Protein AF-0000000080482741 (afdb_homodimer)

Secondary structure (DSSP, 8-state):
---TTTTS--GGGTTTSTTHHHHHHHHHH-STHHHHHHHHHHHH-SB-HHHHHHHSTT--HHHHHHHHHHHHHTTSEEEEEEETTTTEEEEEE-HHHHTTHHHHHHHHHHHHHHHHHHH-/---GGGGTT-GGGTTTSTTHHHHHHHHHH-STHHHHHHHHHHHH-SB-HHHHHHHSTT--HHHHHHHHHHHHHTTSEEEEEEETTTTEEEEEE-HHHHTTHHHHHHHHHHHHHHHHHH--

Radius of gyration: 19.09 Å; Cα contacts (8 Å, |Δi|>4): 330; chains: 2; bounding box: 50×70×36 Å

Nearest PDB structures (foldseek):
  7bze-assembly1_A-2  TM=9.569E-01  e=9.364E-08  Bacillus subtilis subsp. subtilis str. 168
  7bzg-assembly3_J  TM=9.066E-01  e=4.494E-08  Bacillus subtilis subsp. subtilis str. 168
  5hs8-assembly1_A  TM=8.351E-01  e=2.074E-07  Bacillus subtilis subsp. subtilis str. 168
  4a5n-assembly2_D  TM=9.087E-01  e=1.082E-06  Bacillus subtilis
  2fsw-assembly1_A  TM=9.157E-01  e=2.548E-06  Porphyromonas gingivalis W83

Structure (mmCIF, N/CA/C/O backbone):
data_AF-0000000080482741-model_v1
#
loop_
_entity.id
_entity.type
_entity.pdbx_description
1 polymer 'Transcriptional regulator'
#
loop_
_atom_site.group_PDB
_atom_site.id
_atom_site.type_symbol
_atom_site.label_atom_id
_atom_site.label_alt_id
_atom_site.label_comp_id
_atom_site.label_asym_id
_atom_site.label_entity_id
_atom_site.label_seq_id
_atom_site.pdbx_PDB_ins_code
_atom_site.Cartn_x
_atom_site.Cartn_y
_atom_site.Cartn_z
_atom_site.occupancy
_atom_site.B_iso_or_equiv
_atom_site.auth_seq_id
_atom_site.auth_comp_id
_atom_site.auth_asym_id
_atom_site.auth_atom_id
_atom_site.pdbx_PDB_model_num
ATOM 1 N N . MET A 1 1 ? -11.125 23.578 -15.086 1 22.94 1 MET A N 1
ATOM 2 C CA . MET A 1 1 ? -11.391 23.125 -13.719 1 22.94 1 MET A CA 1
ATOM 3 C C . MET A 1 1 ? -11.539 21.609 -13.672 1 22.94 1 MET A C 1
ATOM 5 O O . MET A 1 1 ? -12.594 21.078 -14.023 1 22.94 1 MET A O 1
ATOM 9 N N . GLY A 1 2 ? -10.586 20.875 -14.234 1 29.78 2 GLY A N 1
ATOM 10 C CA . GLY A 1 2 ? -10.531 19.5 -14.695 1 29.78 2 GLY A CA 1
ATOM 11 C C . GLY A 1 2 ? -10.953 18.484 -13.641 1 29.78 2 GLY A C 1
ATOM 12 O O . GLY A 1 2 ? -10.727 18.703 -12.445 1 29.78 2 GLY A O 1
ATOM 13 N N . ASN A 1 3 ? -12.008 17.641 -13.727 1 34.34 3 ASN A N 1
ATOM 14 C CA . ASN A 1 3 ? -12.867 16.875 -12.844 1 34.34 3 ASN A CA 1
ATOM 15 C C . ASN A 1 3 ? -12.047 16 -11.891 1 34.34 3 ASN A C 1
ATOM 17 O O . ASN A 1 3 ? -11.336 15.094 -12.328 1 34.34 3 ASN A O 1
ATOM 21 N N . ALA A 1 4 ? -11.531 16.375 -10.812 1 36.84 4 ALA A N 1
ATOM 22 C CA . ALA A 1 4 ? -10.945 15.75 -9.633 1 36.84 4 ALA A CA 1
ATOM 23 C C . ALA A 1 4 ? -11.594 14.398 -9.344 1 36.84 4 ALA A C 1
ATOM 25 O O . ALA A 1 4 ? -11.086 13.609 -8.547 1 36.84 4 ALA A O 1
ATOM 26 N N . THR A 1 5 ? -12.836 14.266 -9.664 1 39.12 5 THR A N 1
ATOM 27 C CA . THR A 1 5 ? -13.703 13.117 -9.398 1 39.12 5 THR A CA 1
ATOM 28 C C . THR A 1 5 ? -13.117 11.852 -10.008 1 39.12 5 THR A C 1
ATOM 30 O O . THR A 1 5 ? -13.18 10.781 -9.398 1 39.12 5 THR A O 1
ATOM 33 N N . GLU A 1 6 ? -12.641 11.859 -11.25 1 40.22 6 GLU A N 1
ATOM 34 C CA . GLU A 1 6 ? -12.273 10.734 -12.109 1 40.22 6 GLU A CA 1
ATOM 35 C C . GLU A 1 6 ? -10.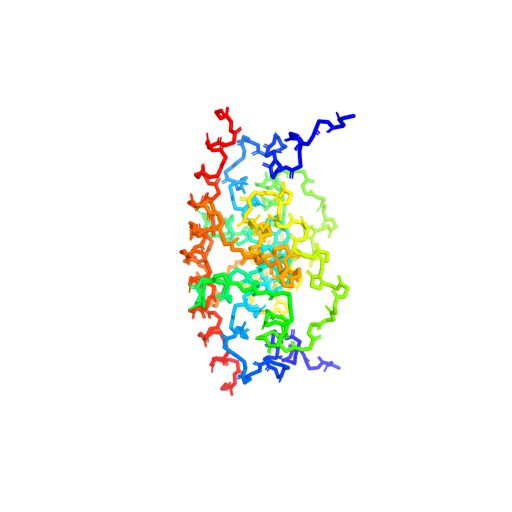977 10.086 -11.633 1 40.22 6 GLU A C 1
ATOM 37 O O . GLU A 1 6 ? -10.727 8.906 -11.914 1 40.22 6 GLU A O 1
ATOM 42 N N . GLN A 1 7 ? -10.039 10.812 -11.039 1 48.72 7 GLN A N 1
ATOM 43 C CA . GLN A 1 7 ? -8.703 10.273 -10.828 1 48.72 7 GLN A CA 1
ATOM 44 C C . GLN A 1 7 ? -8.648 9.398 -9.578 1 48.72 7 GLN A C 1
ATOM 46 O O . GLN A 1 7 ? -7.57 8.984 -9.148 1 48.72 7 GLN A O 1
ATOM 51 N N . ALA A 1 8 ? -9.602 9.734 -8.75 1 49.59 8 ALA A N 1
ATOM 52 C CA . ALA A 1 8 ? -9.695 8.797 -7.633 1 49.59 8 ALA A CA 1
ATOM 53 C C . ALA A 1 8 ? -9.617 7.355 -8.109 1 49.59 8 ALA A C 1
ATOM 55 O O . ALA A 1 8 ? -9.875 7.066 -9.281 1 49.59 8 ALA A O 1
ATOM 56 N N . CYS A 1 9 ? -9.109 6.469 -7.477 1 56.72 9 CYS A N 1
ATOM 57 C CA . CYS A 1 9 ? -9.172 5.117 -8.016 1 56.72 9 CYS A CA 1
ATOM 58 C C . CYS A 1 9 ? -10.453 4.918 -8.828 1 56.72 9 CYS A C 1
ATOM 60 O O . CYS A 1 9 ? -11.516 4.684 -8.258 1 56.72 9 CYS A O 1
ATOM 62 N N . VAL A 1 10 ? -10.812 5.918 -9.797 1 48.5 10 VAL A N 1
ATOM 63 C CA . VAL A 1 10 ? -12 5.605 -10.586 1 48.5 10 VAL A CA 1
ATOM 64 C C . VAL A 1 10 ? -11.93 4.152 -11.055 1 48.5 10 VAL A C 1
ATOM 66 O O . VAL A 1 10 ? -11.008 3.77 -11.781 1 48.5 10 VAL A O 1
ATOM 69 N N . ALA A 1 11 ? -12.328 3.254 -10.172 1 52.44 11 ALA A N 1
ATOM 70 C CA . ALA A 1 11 ? -12.602 1.833 -10.375 1 52.44 11 ALA A CA 1
ATOM 71 C C . ALA A 1 11 ? -13 1.551 -11.82 1 52.44 11 ALA A C 1
ATOM 73 O O . ALA A 1 11 ? -13.453 0.45 -12.141 1 52.44 11 ALA A O 1
ATOM 74 N N . SER A 1 12 ? -12.977 2.564 -12.602 1 56.25 12 SER A N 1
ATOM 75 C CA . SER A 1 12 ? -13.594 2.178 -13.859 1 56.25 12 SER A CA 1
ATOM 76 C C . SER A 1 12 ? -12.82 1.05 -14.539 1 56.25 12 SER A C 1
ATOM 78 O O . SER A 1 12 ? -13.414 0.151 -15.133 1 56.25 12 SER A O 1
ATOM 80 N N . TRP A 1 13 ? -11.562 1.029 -14.203 1 59.25 13 TRP A N 1
ATOM 81 C CA . TRP A 1 13 ? -10.805 0.085 -15.016 1 59.25 13 TRP A CA 1
ATOM 82 C C . TRP A 1 13 ? -10.773 -1.294 -14.359 1 59.25 13 TRP A C 1
ATOM 84 O O . TRP A 1 13 ? -10.414 -2.283 -15 1 59.25 13 TRP A O 1
ATOM 94 N N . CYS A 1 14 ? -11.289 -1.323 -13.195 1 64.88 14 CYS A N 1
ATOM 95 C CA . CYS A 1 14 ? -11.203 -2.641 -12.578 1 64.88 14 CYS A CA 1
ATOM 96 C C . CYS A 1 14 ? -12.531 -3.037 -11.953 1 64.88 14 CYS A C 1
ATOM 98 O O . CYS A 1 14 ? -12.625 -4.059 -11.266 1 64.88 14 CYS A O 1
ATOM 100 N N . ALA A 1 15 ? -13.477 -2.256 -12.18 1 64.38 15 ALA A N 1
ATOM 101 C CA . ALA A 1 15 ? -14.711 -2.336 -11.406 1 64.38 15 ALA A CA 1
ATOM 102 C C . ALA A 1 15 ? -15.273 -3.754 -11.414 1 64.38 15 ALA A C 1
ATOM 104 O O . ALA A 1 15 ? -15.797 -4.23 -10.406 1 64.38 15 ALA A O 1
ATOM 105 N N . ASP A 1 16 ? -14.938 -4.469 -12.359 1 71.62 16 ASP A N 1
ATOM 106 C CA . ASP A 1 16 ? -15.562 -5.785 -12.445 1 71.62 16 ASP A CA 1
ATOM 107 C C . ASP A 1 16 ? -14.617 -6.871 -11.93 1 71.62 16 ASP A C 1
ATOM 109 O O . ASP A 1 16 ? -15.008 -8.039 -11.828 1 71.62 16 ASP A O 1
ATOM 113 N N . ASP A 1 17 ? -13.547 -6.422 -11.445 1 81.88 17 ASP A N 1
ATOM 114 C CA . ASP A 1 17 ? -12.578 -7.422 -11.008 1 81.88 17 ASP A CA 1
ATOM 115 C C . ASP A 1 17 ? -12.578 -7.566 -9.492 1 81.88 17 ASP A C 1
ATOM 117 O O . ASP A 1 17 ? -12.773 -6.586 -8.773 1 81.88 17 ASP A O 1
ATOM 121 N N . ASP A 1 18 ? -12.32 -8.805 -9.023 1 82 18 ASP A N 1
ATOM 122 C CA . ASP A 1 18 ? -12.328 -9.133 -7.602 1 82 18 ASP A CA 1
ATOM 123 C C . ASP A 1 18 ? -11.242 -8.352 -6.855 1 82 18 ASP A C 1
ATOM 125 O O . ASP A 1 18 ? -11.367 -8.102 -5.656 1 82 18 ASP A O 1
ATOM 129 N N . TRP A 1 19 ? -10.219 -8.008 -7.582 1 85.5 19 TRP A N 1
ATOM 130 C CA . TRP A 1 19 ? -9.07 -7.398 -6.934 1 85.5 19 TRP A CA 1
ATOM 131 C C . TRP A 1 19 ? -9.102 -5.879 -7.086 1 85.5 19 TRP A C 1
ATOM 133 O O . TRP A 1 19 ? -8.156 -5.188 -6.691 1 85.5 19 TRP A O 1
ATOM 143 N N . CYS A 1 20 ? -10.18 -5.352 -7.609 1 87.5 20 CYS A N 1
ATOM 144 C CA . CYS A 1 20 ? -10.227 -3.92 -7.895 1 87.5 20 CYS A CA 1
ATOM 145 C C . CYS A 1 20 ? -10.156 -3.105 -6.609 1 87.5 20 CYS A C 1
ATOM 147 O O . CYS A 1 20 ? -9.516 -2.055 -6.566 1 87.5 20 CYS A O 1
ATOM 149 N N . THR A 1 21 ? -10.812 -3.586 -5.578 1 91 21 THR A N 1
ATOM 150 C CA . THR A 1 21 ? -10.867 -2.861 -4.316 1 91 21 THR A CA 1
ATOM 151 C C . THR A 1 21 ? -9.492 -2.793 -3.67 1 91 21 THR A C 1
ATOM 153 O O . THR A 1 21 ? -9.109 -1.762 -3.113 1 91 21 THR A O 1
ATOM 156 N N . VAL A 1 22 ? -8.711 -3.836 -3.775 1 93.19 22 VAL A N 1
ATOM 157 C CA . VAL A 1 22 ? -7.352 -3.854 -3.256 1 93.19 22 VAL A CA 1
ATOM 158 C C . VAL A 1 22 ? -6.484 -2.871 -4.039 1 93.19 22 VAL A C 1
ATOM 160 O O . VAL A 1 22 ? -5.691 -2.131 -3.455 1 93.19 22 VAL A O 1
ATOM 163 N N . THR A 1 23 ? -6.703 -2.861 -5.301 1 90 23 THR A N 1
ATOM 164 C CA . THR A 1 23 ? -5.941 -1.97 -6.168 1 90 23 THR A CA 1
ATOM 165 C C . THR A 1 23 ? -6.254 -0.51 -5.852 1 90 23 THR A C 1
ATOM 167 O O . THR A 1 23 ? -5.363 0.343 -5.887 1 90 23 THR A O 1
ATOM 170 N N . CYS A 1 24 ? -7.477 -0.255 -5.617 1 89.38 24 CYS A N 1
ATOM 171 C CA . CYS A 1 24 ? -7.871 1.1 -5.246 1 89.38 24 CYS A CA 1
ATOM 172 C C . CYS A 1 24 ? -7.168 1.547 -3.973 1 89.38 24 CYS A C 1
ATOM 174 O O . CYS A 1 24 ? -6.613 2.646 -3.918 1 89.38 24 CYS A O 1
ATOM 176 N N . SER A 1 25 ? -7.211 0.723 -2.98 1 93.06 25 SER A N 1
ATOM 177 C CA . SER A 1 25 ? -6.523 1.031 -1.729 1 93.06 25 SER A CA 1
ATOM 178 C C . SER A 1 25 ? -5.031 1.25 -1.955 1 93.06 25 SER A C 1
ATOM 180 O O . SER A 1 25 ? -4.461 2.227 -1.464 1 93.06 25 SER A O 1
ATOM 182 N N . ALA A 1 26 ? -4.461 0.361 -2.719 1 92.38 26 ALA A N 1
ATOM 183 C CA . ALA A 1 26 ? -3.031 0.461 -2.992 1 92.38 26 ALA A CA 1
ATOM 184 C C . ALA A 1 26 ? -2.703 1.752 -3.736 1 92.38 26 ALA A C 1
ATOM 186 O O . ALA A 1 26 ? -1.674 2.381 -3.48 1 92.38 26 ALA A O 1
ATOM 187 N N . HIS A 1 27 ? -3.523 2.129 -4.594 1 90 27 HIS A N 1
ATOM 188 C CA . HIS A 1 27 ? -3.34 3.363 -5.352 1 90 27 HIS A CA 1
ATOM 189 C C . HIS A 1 27 ? -3.303 4.574 -4.426 1 90 27 HIS A C 1
ATOM 191 O O . HIS A 1 27 ? -2.514 5.5 -4.637 1 90 27 HIS A O 1
ATOM 197 N N . LEU A 1 28 ?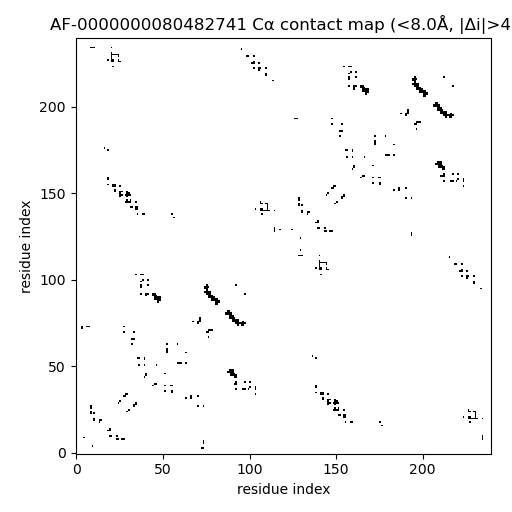 -4.059 4.535 -3.469 1 92 28 LEU A N 1
ATOM 198 C CA . LEU A 1 28 ? -4.227 5.699 -2.605 1 92 28 LEU A CA 1
ATOM 199 C C . LEU A 1 28 ? -3.191 5.703 -1.487 1 92 28 LEU A C 1
ATOM 201 O O . LEU A 1 28 ? -2.746 6.766 -1.05 1 92 28 LEU A O 1
ATOM 205 N N . ILE A 1 29 ? -2.75 4.488 -1.053 1 93.06 29 ILE A N 1
ATOM 206 C CA . ILE A 1 29 ? -1.896 4.484 0.131 1 93.06 29 ILE A CA 1
ATOM 207 C C . ILE A 1 29 ? -0.636 3.666 -0.145 1 93.06 29 ILE A C 1
ATOM 209 O O . ILE A 1 29 ? 0.108 3.33 0.779 1 93.06 29 ILE A O 1
ATOM 213 N N . GLY A 1 30 ? -0.397 3.344 -1.333 1 91.38 30 GLY A N 1
ATOM 214 C CA . GLY A 1 30 ? 0.743 2.512 -1.686 1 91.38 30 GLY A CA 1
ATOM 215 C C . GLY A 1 30 ? 2.033 3.299 -1.83 1 91.38 30 GLY A C 1
ATOM 216 O O . GLY A 1 30 ? 3.123 2.727 -1.774 1 91.38 30 GLY A O 1
ATOM 217 N N . LYS A 1 31 ? 1.907 4.523 -2.1 1 91.69 31 LYS A N 1
ATOM 218 C CA . LYS A 1 31 ? 3.1 5.367 -2.141 1 91.69 31 LYS A CA 1
ATOM 219 C C . LYS A 1 31 ? 3.721 5.512 -0.755 1 91.69 31 LYS A C 1
ATOM 221 O O . LYS A 1 31 ? 3.006 5.625 0.242 1 91.69 31 LYS A O 1
ATOM 226 N N . LYS A 1 32 ? 5.016 5.508 -0.717 1 87.75 32 LYS A N 1
ATOM 227 C CA . LYS A 1 32 ? 5.785 5.402 0.519 1 87.75 32 LYS A CA 1
ATOM 228 C C . LYS A 1 32 ? 5.266 6.371 1.575 1 87.75 32 LYS A C 1
ATOM 230 O O . LYS A 1 32 ? 4.957 5.969 2.699 1 87.75 32 LYS A O 1
ATOM 235 N N . TRP A 1 33 ? 5.09 7.594 1.276 1 94.56 33 TRP A N 1
ATOM 236 C CA . TRP A 1 33 ? 4.875 8.609 2.303 1 94.56 33 TRP A CA 1
ATOM 237 C C . TRP A 1 33 ? 3.391 8.742 2.629 1 94.56 33 TRP A C 1
ATOM 239 O O . TRP A 1 33 ? 3.025 9.266 3.686 1 94.56 33 TRP A O 1
ATOM 249 N N . HIS A 1 34 ? 2.469 8.234 1.747 1 96.81 34 HIS A N 1
ATOM 250 C CA . HIS A 1 34 ? 1.037 8.383 1.98 1 96.81 34 HIS A CA 1
ATOM 251 C C . HIS A 1 34 ? 0.609 7.672 3.258 1 96.81 34 HIS A C 1
ATOM 253 O O . HIS A 1 34 ? -0.001 8.281 4.141 1 96.81 34 HIS A O 1
ATOM 259 N N . PRO A 1 35 ? 0.98 6.43 3.416 1 96.88 35 PRO A N 1
ATOM 260 C CA . PRO A 1 35 ? 0.545 5.785 4.656 1 96.88 35 PRO A CA 1
ATOM 261 C C . PRO A 1 35 ? 1.219 6.371 5.895 1 96.88 35 PRO A C 1
ATOM 263 O O . PRO A 1 35 ? 0.636 6.363 6.984 1 96.88 35 PRO A O 1
ATOM 266 N N . VAL A 1 36 ? 2.422 6.914 5.781 1 95.62 36 VAL A N 1
ATOM 267 C CA . VAL A 1 36 ? 3.145 7.516 6.895 1 95.62 36 VAL A CA 1
ATOM 268 C C . VAL A 1 36 ? 2.434 8.789 7.344 1 95.62 36 VAL A C 1
ATOM 270 O O . VAL A 1 36 ? 2.209 9 8.539 1 95.62 36 VAL A O 1
ATOM 273 N N . ILE A 1 37 ? 2.072 9.594 6.363 1 97.94 37 ILE A N 1
ATOM 274 C CA . ILE A 1 37 ? 1.375 10.844 6.656 1 97.94 37 ILE A CA 1
ATOM 275 C C . ILE A 1 37 ? 0.049 10.539 7.352 1 97.94 37 ILE A C 1
ATOM 277 O O . ILE A 1 37 ? -0.281 11.156 8.367 1 97.94 37 ILE A O 1
ATOM 281 N N . ILE A 1 38 ? -0.674 9.594 6.844 1 98.25 38 ILE A N 1
ATOM 282 C CA . ILE A 1 38 ? -1.956 9.219 7.434 1 98.25 38 ILE A CA 1
ATOM 283 C C . ILE A 1 38 ? -1.739 8.688 8.852 1 98.25 38 ILE A C 1
ATOM 285 O O . ILE A 1 38 ? -2.473 9.047 9.773 1 98.25 38 ILE A O 1
ATOM 289 N N . HIS A 1 39 ? -0.747 7.922 8.992 1 97.69 39 HIS A N 1
ATOM 290 C CA . HIS A 1 39 ? -0.389 7.371 10.297 1 97.69 39 HIS A CA 1
ATOM 291 C C . HIS A 1 39 ? -0.122 8.484 11.305 1 97.69 39 HIS A C 1
ATOM 293 O O . HIS A 1 39 ? -0.618 8.43 12.438 1 97.69 39 HIS A O 1
ATOM 299 N N . ARG A 1 40 ? 0.638 9.492 10.93 1 97.62 40 ARG A N 1
ATOM 300 C CA . ARG A 1 40 ? 0.973 10.578 11.844 1 97.62 40 ARG A CA 1
ATOM 301 C C . ARG A 1 40 ? -0.261 11.406 12.188 1 97.62 40 ARG A C 1
ATOM 303 O O . ARG A 1 40 ? -0.46 11.797 13.336 1 97.62 40 ARG A O 1
ATOM 310 N N . LEU A 1 41 ? -1.092 11.648 11.242 1 98.56 41 LEU A N 1
ATOM 311 C CA . LEU A 1 41 ? -2.285 12.453 11.469 1 98.56 41 LEU A CA 1
ATOM 312 C C . LEU A 1 41 ? -3.305 11.695 12.312 1 98.56 41 LEU A C 1
ATOM 314 O O . LEU A 1 41 ? -4.078 12.297 13.055 1 98.56 41 LEU A O 1
ATOM 318 N N . LEU A 1 42 ? -3.35 10.391 12.133 1 98.19 42 LEU A N 1
ATOM 319 C CA . LEU A 1 42 ? -4.184 9.57 13.008 1 98.19 42 LEU A CA 1
ATOM 320 C C . LEU A 1 42 ? -3.73 9.695 14.461 1 98.19 42 LEU A C 1
ATOM 322 O O . LEU A 1 42 ? -4.559 9.805 15.367 1 98.19 42 LEU A O 1
ATOM 326 N N . ALA A 1 43 ? -2.488 9.734 14.664 1 97 43 ALA A N 1
ATOM 327 C CA . ALA A 1 43 ? -1.902 9.703 16 1 97 43 ALA A CA 1
ATOM 328 C C . ALA A 1 43 ? -1.984 11.07 16.672 1 97 43 ALA A C 1
ATOM 330 O O . ALA A 1 43 ? -2.186 11.156 17.891 1 97 43 ALA A O 1
ATOM 331 N N . HIS A 1 44 ? -1.892 12.18 15.938 1 97.56 44 HIS A N 1
ATOM 332 C CA . HIS A 1 44 ? -1.68 13.484 16.547 1 97.56 44 HIS A CA 1
ATOM 333 C C . HIS A 1 44 ? -2.859 14.414 16.281 1 97.56 44 HIS A C 1
ATOM 335 O O . HIS A 1 44 ? -2.998 15.453 16.938 1 97.56 44 HIS A O 1
ATOM 341 N N . GLY A 1 45 ? -3.67 14 15.359 1 98.19 45 GLY A N 1
ATOM 342 C CA . GLY A 1 45 ? -4.676 14.945 14.891 1 98.19 45 GLY A CA 1
ATOM 343 C C . GLY A 1 45 ? -4.125 15.977 13.93 1 98.19 45 GLY A C 1
ATOM 344 O O . GLY A 1 45 ? -3.117 15.734 13.258 1 98.19 45 GLY A O 1
ATOM 345 N N . PRO A 1 46 ? -4.812 17.125 13.789 1 98.75 46 PRO A N 1
ATOM 346 C CA . PRO A 1 46 ? -4.387 18.156 12.836 1 98.75 46 PRO A CA 1
ATOM 347 C C . PRO A 1 46 ? -2.99 18.688 13.141 1 98.75 46 PRO A C 1
ATOM 349 O O . PRO A 1 46 ? -2.656 18.938 14.305 1 98.75 46 PRO A O 1
ATOM 352 N N . LEU A 1 47 ? -2.203 18.875 12.141 1 98.75 47 LEU A N 1
ATOM 353 C CA . LEU A 1 47 ? -0.85 19.406 12.258 1 98.75 47 LEU A CA 1
ATOM 354 C C . LEU A 1 47 ? -0.565 20.406 11.148 1 98.75 47 LEU A C 1
ATOM 356 O O . LEU A 1 47 ? -1.043 20.25 10.023 1 98.75 47 LEU A O 1
ATOM 360 N N . GLY A 1 48 ? 0.222 21.391 11.523 1 98.62 48 GLY A N 1
ATOM 361 C CA . GLY A 1 48 ? 0.783 22.25 10.477 1 98.62 48 GLY A CA 1
ATOM 362 C C . GLY A 1 48 ? 1.872 21.562 9.68 1 98.62 48 GLY A C 1
ATOM 363 O O . GLY A 1 48 ? 2.355 20.484 10.062 1 98.62 48 GLY A O 1
ATOM 364 N N . PHE A 1 49 ? 2.32 22.219 8.539 1 98.5 49 PHE A N 1
ATOM 365 C CA . PHE A 1 49 ? 3.287 21.656 7.605 1 98.5 49 PHE A CA 1
ATOM 366 C C . PHE A 1 49 ? 4.594 21.328 8.312 1 98.5 49 PHE A C 1
ATOM 368 O O . PHE A 1 49 ? 5.082 20.203 8.227 1 98.5 49 PHE A O 1
ATOM 375 N N . ASN A 1 50 ? 5.09 22.25 9.086 1 98.06 50 ASN A N 1
ATOM 376 C CA . ASN A 1 50 ? 6.387 22.047 9.719 1 98.06 50 ASN A CA 1
ATOM 377 C C . ASN A 1 50 ? 6.309 21 10.836 1 98.06 50 ASN A C 1
ATOM 379 O O . ASN A 1 50 ? 7.246 20.219 11.023 1 98.06 50 ASN A O 1
ATOM 383 N N . ALA A 1 51 ? 5.254 21.047 11.594 1 98.19 51 ALA A N 1
ATOM 384 C CA . ALA A 1 51 ? 5.059 20.047 12.641 1 98.19 51 ALA A CA 1
ATOM 385 C C . ALA A 1 51 ? 4.984 18.641 12.039 1 98.19 51 ALA A C 1
ATOM 387 O O . ALA A 1 51 ? 5.574 17.703 12.578 1 98.19 51 ALA A O 1
ATOM 388 N N . LEU A 1 52 ? 4.273 18.484 10.93 1 98.06 52 LEU A N 1
ATOM 389 C CA . LEU A 1 52 ? 4.164 17.203 10.234 1 98.06 52 LEU A CA 1
ATOM 390 C C . LEU A 1 52 ? 5.516 16.766 9.68 1 98.06 52 LEU A C 1
ATOM 392 O O . LEU A 1 52 ? 5.898 15.602 9.812 1 98.06 52 LEU A O 1
ATOM 396 N N . LYS A 1 53 ? 6.172 17.688 9.094 1 97.88 53 LYS A N 1
ATOM 397 C CA . LYS A 1 53 ? 7.508 17.391 8.578 1 97.88 53 LYS A CA 1
ATOM 398 C C . LYS A 1 53 ? 8.43 16.891 9.688 1 97.88 53 LYS A C 1
ATOM 400 O O . LYS A 1 53 ? 9.219 15.969 9.477 1 97.88 53 LYS A O 1
ATOM 405 N N . ALA A 1 54 ? 8.328 17.484 10.867 1 95.94 54 ALA A N 1
ATOM 406 C CA . ALA A 1 54 ? 9.172 17.125 12.008 1 95.94 54 ALA A CA 1
ATOM 407 C C . ALA A 1 54 ? 8.867 15.719 12.5 1 95.94 54 ALA A C 1
ATOM 409 O O . ALA A 1 54 ? 9.734 15.039 13.047 1 95.94 54 ALA A O 1
ATOM 410 N N . GLU A 1 55 ? 7.637 15.289 12.281 1 94.12 55 GLU A N 1
ATOM 411 C CA . GLU A 1 55 ? 7.211 13.969 12.727 1 94.12 55 GLU A CA 1
ATOM 412 C C . GLU A 1 55 ? 7.711 12.875 11.781 1 94.12 55 GLU A C 1
ATOM 414 O O . GLU A 1 55 ? 7.719 11.695 12.133 1 94.12 55 GLU A O 1
ATOM 419 N N . ILE A 1 56 ? 8 13.188 10.57 1 93.12 56 ILE A N 1
ATOM 420 C CA . ILE A 1 56 ? 8.43 12.227 9.555 1 93.12 56 ILE A CA 1
ATOM 421 C C . ILE A 1 56 ? 9.883 12.484 9.18 1 93.12 56 ILE A C 1
ATOM 423 O O . ILE A 1 56 ? 10.172 13.328 8.32 1 93.12 56 ILE A O 1
ATOM 427 N N . ASP A 1 57 ? 10.703 11.711 9.688 1 84 57 ASP A N 1
ATOM 428 C CA . ASP A 1 57 ? 12.133 11.914 9.484 1 84 57 ASP A CA 1
ATOM 429 C C . ASP A 1 57 ? 12.516 11.672 8.023 1 84 57 ASP A C 1
ATOM 431 O O . ASP A 1 57 ? 11.914 10.844 7.348 1 84 57 ASP A O 1
ATOM 435 N N . THR A 1 58 ? 13.414 12.57 7.492 1 86.31 58 THR A N 1
ATOM 436 C CA . THR A 1 58 ? 14.117 12.367 6.23 1 86.31 58 THR A CA 1
ATOM 437 C C . THR A 1 58 ? 13.234 12.773 5.051 1 86.31 58 THR A C 1
ATOM 439 O O . THR A 1 58 ? 13.68 12.742 3.9 1 86.31 58 THR A O 1
ATOM 442 N N . ILE A 1 59 ? 11.953 13.078 5.312 1 92.94 59 ILE A N 1
ATOM 443 C CA . ILE A 1 59 ? 11.133 13.492 4.184 1 92.94 59 ILE A CA 1
ATOM 444 C C . ILE A 1 59 ? 11.523 14.906 3.76 1 92.94 59 ILE A C 1
ATOM 446 O O . ILE A 1 59 ? 11.781 15.766 4.605 1 92.94 59 ILE A O 1
ATOM 450 N N . SER A 1 60 ? 11.625 15.195 2.555 1 96.81 60 SER A N 1
ATOM 451 C CA . SER A 1 60 ? 11.875 16.547 2.076 1 96.81 60 SER A CA 1
ATOM 452 C C . SER A 1 60 ? 10.594 17.375 2.049 1 96.81 60 SER A C 1
ATOM 454 O O . SER A 1 60 ? 9.492 16.812 1.965 1 96.81 60 SER A O 1
ATOM 456 N N . SER A 1 61 ? 10.75 18.672 2.059 1 97.88 61 SER A N 1
ATOM 457 C CA . SER A 1 61 ? 9.602 19.562 1.991 1 97.88 61 SER A CA 1
ATOM 458 C C . SER A 1 61 ? 8.828 19.375 0.687 1 97.88 61 SER A C 1
ATOM 460 O O . SER A 1 61 ? 7.598 19.422 0.676 1 97.88 61 SER A O 1
ATOM 462 N N . THR A 1 62 ? 9.547 19.203 -0.36 1 98.38 62 THR A N 1
ATOM 463 C CA . THR A 1 62 ? 8.93 19.016 -1.669 1 98.38 62 THR A CA 1
ATOM 464 C C . THR A 1 62 ? 8.078 17.766 -1.7 1 98.38 62 THR A C 1
ATOM 466 O O . THR A 1 62 ? 6.926 17.797 -2.137 1 98.38 62 THR A O 1
ATOM 469 N N . VAL A 1 63 ? 8.617 16.703 -1.225 1 97.88 63 VAL A N 1
ATOM 470 C CA . VAL A 1 63 ? 7.918 15.422 -1.243 1 97.88 63 VAL A CA 1
ATOM 471 C C . VAL A 1 63 ? 6.711 15.477 -0.311 1 97.88 63 VAL A C 1
ATOM 473 O O . VAL A 1 63 ? 5.633 14.977 -0.648 1 97.88 63 VAL A O 1
ATOM 476 N N . LEU A 1 64 ? 6.93 16.047 0.828 1 98.31 64 LEU A N 1
ATOM 477 C CA . LEU A 1 64 ? 5.801 16.203 1.742 1 98.31 64 LEU A CA 1
ATOM 478 C C . LEU A 1 64 ? 4.688 17.016 1.1 1 98.31 64 LEU A C 1
ATOM 480 O O . LEU A 1 64 ? 3.518 16.641 1.152 1 98.31 64 LEU A O 1
ATOM 484 N N . SER A 1 65 ? 5.023 18.125 0.533 1 98.5 65 SER A N 1
ATOM 485 C CA . SER A 1 65 ? 4.043 19 -0.114 1 98.5 65 SER A CA 1
ATOM 486 C C . SER A 1 65 ? 3.281 18.25 -1.204 1 98.5 65 SER A C 1
ATOM 488 O O . SER A 1 65 ? 2.049 18.281 -1.242 1 98.5 65 SER A O 1
ATOM 490 N N . ASN A 1 66 ? 3.984 17.594 -2.061 1 98.44 66 ASN A N 1
ATOM 491 C CA . ASN A 1 66 ? 3.357 16.844 -3.135 1 98.44 66 ASN A CA 1
ATOM 492 C C . ASN A 1 66 ? 2.445 15.75 -2.59 1 98.44 66 ASN A C 1
ATOM 494 O O . ASN A 1 66 ? 1.362 15.508 -3.127 1 98.44 66 ASN A O 1
ATOM 498 N N . SER A 1 67 ? 2.885 15.055 -1.602 1 98.12 67 SER A N 1
ATOM 499 C CA . SER A 1 67 ? 2.094 13.984 -1.001 1 98.12 67 SER A CA 1
ATOM 500 C C . SER A 1 67 ? 0.803 14.523 -0.394 1 98.12 67 SER A C 1
ATOM 502 O O . SER A 1 67 ? -0.264 13.93 -0.558 1 98.12 67 SER A O 1
ATOM 504 N N . LEU A 1 68 ? 0.946 15.641 0.318 1 98.62 68 LEU A N 1
ATOM 505 C CA . LEU A 1 68 ? -0.228 16.25 0.927 1 98.62 68 LEU A CA 1
ATOM 506 C C . LEU A 1 68 ? -1.218 16.719 -0.141 1 98.62 68 LEU A C 1
ATOM 508 O O . LEU A 1 68 ? -2.43 16.562 0.027 1 98.62 68 LEU A O 1
ATOM 512 N N . GLU A 1 69 ? -0.702 17.281 -1.184 1 98.25 69 GLU A N 1
ATOM 513 C CA . GLU A 1 69 ? -1.552 17.688 -2.299 1 98.25 69 GLU A CA 1
ATOM 514 C C . GLU A 1 69 ? -2.293 16.484 -2.893 1 98.25 69 GLU A C 1
ATOM 516 O O . GLU A 1 69 ? -3.502 16.547 -3.121 1 98.25 69 GLU A O 1
ATOM 521 N N . ASP A 1 70 ? -1.601 15.453 -3.158 1 97.12 70 ASP A N 1
ATOM 522 C CA . ASP A 1 70 ? -2.191 14.234 -3.709 1 97.12 70 ASP A CA 1
ATOM 523 C C . ASP A 1 70 ? -3.271 13.68 -2.783 1 97.12 70 ASP A C 1
ATOM 525 O O . ASP A 1 70 ? -4.367 13.336 -3.232 1 97.12 70 ASP A O 1
ATOM 529 N N . LEU A 1 71 ? -2.994 13.57 -1.527 1 97.81 71 LEU A N 1
ATOM 530 C CA . LEU A 1 71 ? -3.941 13.062 -0.542 1 97.81 71 LEU A CA 1
ATOM 531 C C . LEU A 1 71 ? -5.168 13.961 -0.448 1 97.81 71 LEU A C 1
ATOM 533 O O . LEU A 1 71 ? -6.285 13.477 -0.24 1 97.81 71 LEU A O 1
ATOM 537 N N . GLU A 1 72 ? -4.945 15.266 -0.542 1 98 72 GLU A N 1
ATOM 538 C CA . GLU A 1 72 ? -6.059 16.203 -0.546 1 98 72 GLU A CA 1
ATOM 539 C C . GLU A 1 72 ? -6.93 16.031 -1.787 1 98 72 GLU A C 1
ATOM 541 O O . GLU A 1 72 ? -8.156 15.977 -1.689 1 98 72 GLU A O 1
ATOM 546 N N . GLU A 1 73 ? -6.309 15.938 -2.934 1 95.69 73 GLU A N 1
ATOM 547 C CA . GLU A 1 73 ? -7.02 15.773 -4.199 1 95.69 73 GLU A CA 1
ATOM 548 C C . GLU A 1 73 ? -7.848 14.492 -4.199 1 95.69 73 GLU A C 1
ATOM 550 O O . GLU A 1 73 ? -8.898 14.43 -4.84 1 95.69 73 GLU A O 1
ATOM 555 N N . ASN A 1 74 ? -7.398 13.508 -3.443 1 93.75 74 ASN A N 1
ATOM 556 C CA . ASN A 1 74 ? -8.094 12.234 -3.4 1 93.75 74 ASN A CA 1
ATOM 557 C C . ASN A 1 74 ? -9.078 12.164 -2.232 1 93.75 74 ASN A C 1
ATOM 559 O O . ASN A 1 74 ? -9.617 11.102 -1.927 1 93.75 74 ASN A O 1
ATOM 563 N N . GLY A 1 75 ? -9.195 13.258 -1.506 1 94.5 75 GLY A N 1
ATOM 564 C CA . GLY A 1 75 ? -10.234 13.383 -0.495 1 94.5 75 GLY A CA 1
ATOM 565 C C . GLY A 1 75 ? -9.867 12.727 0.822 1 94.5 75 GLY A C 1
ATOM 566 O O . GLY A 1 75 ? -10.742 12.391 1.623 1 94.5 75 GLY A O 1
ATOM 567 N N . LEU A 1 76 ? -8.609 12.547 1.067 1 97.38 76 LEU A N 1
ATOM 568 C CA . LEU A 1 76 ? -8.188 11.836 2.27 1 97.38 76 LEU A CA 1
ATOM 569 C C . LEU A 1 76 ? -7.68 12.812 3.324 1 97.38 76 LEU A C 1
ATOM 571 O O . LEU A 1 76 ? -7.734 12.531 4.523 1 97.38 76 LEU A O 1
ATOM 575 N N . VAL A 1 77 ? -7.18 13.969 2.904 1 98.62 77 VAL A N 1
ATOM 576 C CA . VAL A 1 77 ? -6.645 14.992 3.797 1 98.62 77 VAL A CA 1
ATOM 577 C C . VAL A 1 77 ? -7.348 16.328 3.537 1 98.62 77 VAL A C 1
ATOM 579 O O . VAL A 1 77 ? -7.656 16.656 2.391 1 98.62 77 VAL A O 1
ATOM 582 N N . ASN A 1 78 ? -7.617 16.984 4.602 1 98.62 78 ASN A N 1
ATOM 583 C CA . ASN A 1 78 ? -8.164 18.344 4.555 1 98.62 78 ASN A CA 1
ATOM 584 C C . ASN A 1 78 ? -7.109 19.391 4.898 1 98.62 78 ASN A C 1
ATOM 586 O O . ASN A 1 78 ? -6.41 19.266 5.906 1 98.62 78 ASN A O 1
ATOM 590 N N . ARG A 1 79 ? -6.93 20.328 4.023 1 98.44 79 ARG A N 1
ATOM 591 C CA . ARG A 1 79 ? -6.098 21.5 4.277 1 98.44 79 ARG A CA 1
ATOM 592 C C . ARG A 1 79 ? -6.949 22.703 4.668 1 98.44 79 ARG A C 1
ATOM 594 O O . ARG A 1 79 ? -7.797 23.156 3.893 1 98.44 79 ARG A O 1
ATOM 601 N N . ALA A 1 80 ? -6.75 23.281 5.902 1 98.5 80 ALA A N 1
ATOM 602 C CA . ALA A 1 80 ? -7.594 24.375 6.383 1 98.5 80 ALA A CA 1
ATOM 603 C C . ALA A 1 80 ? -6.75 25.531 6.914 1 98.5 80 ALA A C 1
ATOM 605 O O . ALA A 1 80 ? -5.762 25.312 7.617 1 98.5 80 ALA A O 1
ATOM 606 N N . ILE A 1 81 ? -7.16 26.734 6.578 1 98.12 81 ILE A N 1
ATOM 607 C CA . ILE A 1 81 ? -6.59 27.906 7.223 1 98.12 81 ILE A CA 1
ATOM 608 C C . ILE A 1 81 ? -7.18 28.062 8.625 1 98.12 81 ILE A C 1
ATOM 610 O O . ILE A 1 81 ? -8.398 28.219 8.773 1 98.12 81 ILE A O 1
ATOM 614 N N . VAL A 1 82 ? -6.352 28.031 9.625 1 97.56 82 VAL A N 1
ATOM 615 C CA . VAL A 1 82 ? -6.879 28.047 10.992 1 97.56 82 VAL A CA 1
ATOM 616 C C . VAL A 1 82 ? -6.629 29.406 11.633 1 97.56 82 VAL A C 1
ATOM 618 O O . VAL A 1 82 ? -7.16 29.703 12.703 1 97.56 82 VAL A O 1
ATOM 621 N N . SER A 1 83 ? -5.777 30.172 11.109 1 96.44 83 SER A N 1
ATOM 622 C CA . SER A 1 83 ? -5.516 31.531 11.539 1 96.44 83 SER A CA 1
ATOM 623 C C . SER A 1 83 ? -5.074 32.406 10.367 1 96.44 83 SER A C 1
ATOM 625 O O . SER A 1 83 ? -4.203 32.031 9.586 1 96.44 83 SER A O 1
ATOM 627 N N . GLU A 1 84 ? -5.703 33.562 10.211 1 95.94 84 GLU A N 1
ATOM 628 C CA . GLU A 1 84 ? -5.309 34.469 9.148 1 95.94 84 GLU A CA 1
ATOM 629 C C . GLU A 1 84 ? -4.168 35.375 9.594 1 95.94 84 GLU A C 1
ATOM 631 O O . GLU A 1 84 ? -3.312 35.75 8.789 1 95.94 84 GLU A O 1
ATOM 636 N N . LYS A 1 85 ? -4.219 35.781 10.938 1 94.62 85 LYS A N 1
ATOM 637 C CA . LYS A 1 85 ? -3.16 36.625 11.523 1 94.62 85 LYS A CA 1
ATOM 638 C C . LYS A 1 85 ? -2.717 36.062 12.875 1 94.62 85 LYS A C 1
ATOM 640 O O . LYS A 1 85 ? -3.457 36.156 13.852 1 94.62 85 LYS A O 1
ATOM 645 N N . PRO A 1 86 ? -1.515 35.469 12.945 1 95.5 86 PRO A N 1
ATOM 646 C CA . PRO A 1 86 ? -0.613 35.062 11.867 1 95.5 86 PRO A CA 1
ATOM 647 C C . PRO A 1 86 ? -1.227 34 10.969 1 95.5 86 PRO A C 1
ATOM 649 O O . PRO A 1 86 ? -2.172 33.312 11.367 1 95.5 86 PRO A O 1
ATOM 652 N N . PHE A 1 87 ? -0.768 33.969 9.789 1 97.25 87 PHE A N 1
ATOM 653 C CA . PHE A 1 87 ? -1.29 33 8.828 1 97.25 87 PHE A CA 1
ATOM 654 C C . PHE A 1 87 ? -0.884 31.578 9.203 1 97.25 87 PHE A C 1
ATOM 656 O O . PHE A 1 87 ? 0.306 31.266 9.289 1 97.25 87 PHE A O 1
ATOM 663 N N . ARG A 1 88 ? -1.885 30.703 9.492 1 97.31 88 ARG A N 1
ATOM 664 C CA . ARG A 1 88 ? -1.609 29.312 9.867 1 97.31 88 ARG A CA 1
ATOM 665 C C . ARG A 1 88 ? -2.518 28.359 9.109 1 97.31 88 ARG A C 1
ATOM 667 O O . ARG A 1 88 ? -3.723 28.594 8.984 1 97.31 88 ARG A O 1
ATOM 674 N N . VAL A 1 89 ? -1.889 27.281 8.602 1 98.5 89 VAL A N 1
ATOM 675 C CA . VAL A 1 89 ? -2.598 26.203 7.926 1 98.5 89 VAL A CA 1
ATOM 676 C C . VAL A 1 89 ? -2.408 24.906 8.695 1 98.5 89 VAL A C 1
ATOM 678 O O . VAL A 1 89 ? -1.336 24.656 9.25 1 98.5 89 VAL A O 1
ATOM 681 N N . GLU A 1 90 ? -3.51 24.125 8.688 1 98.75 90 GLU A N 1
ATOM 682 C CA . GLU A 1 90 ? -3.402 22.797 9.281 1 98.75 90 GLU A CA 1
ATOM 683 C C . GLU A 1 90 ? -3.93 21.719 8.336 1 98.75 90 GLU A C 1
ATOM 685 O O . GLU A 1 90 ? -4.832 21.984 7.535 1 98.75 90 GLU A O 1
ATOM 690 N N . TYR A 1 91 ? -3.336 20.594 8.445 1 98.88 91 TYR A N 1
ATOM 691 C CA . TYR A 1 91 ? -3.762 19.391 7.742 1 98.88 91 TYR A CA 1
ATOM 692 C C . TYR A 1 91 ? -4.398 18.391 8.703 1 98.88 91 TYR A C 1
ATOM 694 O O . TYR A 1 91 ? -3.877 18.141 9.789 1 98.88 91 TYR A O 1
ATOM 702 N N . SER A 1 92 ? -5.5 17.875 8.312 1 98.88 92 SER A N 1
ATOM 703 C CA . SER A 1 92 ? -6.207 16.859 9.086 1 98.88 92 SER A CA 1
ATOM 704 C C . SER A 1 92 ? -6.805 15.789 8.172 1 98.88 92 SER A C 1
ATOM 706 O O . SER A 1 92 ? -6.859 15.961 6.953 1 98.88 92 SER A O 1
ATOM 708 N N . LEU A 1 93 ? -7.152 14.688 8.766 1 98.75 93 LEU A N 1
ATOM 709 C CA . LEU A 1 93 ? -7.809 13.648 7.977 1 98.75 93 LEU A CA 1
ATOM 710 C C . LEU A 1 93 ? -9.289 13.969 7.785 1 98.75 93 LEU A C 1
ATOM 712 O O . LEU A 1 93 ? -9.945 14.453 8.711 1 98.75 93 LEU A O 1
ATOM 716 N N . THR A 1 94 ? -9.75 13.75 6.547 1 98 94 THR A N 1
ATOM 717 C CA . THR A 1 94 ? -11.188 13.68 6.344 1 98 94 THR A CA 1
ATOM 718 C C . THR A 1 94 ? -11.773 12.43 7.004 1 98 94 THR A C 1
ATOM 720 O O . THR A 1 94 ? -11.031 11.617 7.562 1 98 94 THR A O 1
ATOM 723 N N . GLU A 1 95 ? -13.125 12.328 6.895 1 96.44 95 GLU A N 1
ATOM 724 C CA . GLU A 1 95 ? -13.75 11.102 7.367 1 96.44 95 GLU A CA 1
ATOM 725 C C . GLU A 1 95 ? -13.227 9.891 6.598 1 96.44 95 GLU A C 1
ATOM 727 O O . GLU A 1 95 ? -12.914 8.859 7.195 1 96.44 95 GLU A O 1
ATOM 732 N N . GLN A 1 96 ? -13.125 10.008 5.312 1 94.94 96 GLN A N 1
ATOM 733 C CA . GLN A 1 96 ? -12.602 8.945 4.461 1 94.94 96 GLN A CA 1
ATOM 734 C C . GLN A 1 96 ? -11.148 8.633 4.805 1 94.94 96 GLN A C 1
ATOM 736 O O . GLN A 1 96 ? -10.758 7.465 4.879 1 94.94 96 GLN A O 1
ATOM 741 N N . GLY A 1 97 ? -10.359 9.625 5 1 97.31 97 GLY A N 1
ATOM 742 C CA . GLY A 1 97 ? -8.984 9.43 5.41 1 97.31 97 GLY A CA 1
ATOM 743 C C . GLY A 1 97 ? -8.852 8.703 6.738 1 97.31 97 GLY A C 1
ATOM 744 O O . GLY A 1 97 ? -8.031 7.797 6.875 1 97.31 97 GLY A O 1
ATOM 745 N N . ALA A 1 98 ? -9.672 9.156 7.676 1 98.06 98 ALA A N 1
ATOM 746 C CA . ALA A 1 98 ? -9.625 8.555 9.008 1 98.06 98 ALA A CA 1
ATOM 747 C C . ALA A 1 98 ? -10.062 7.09 8.961 1 98.06 98 ALA A C 1
ATOM 749 O O . ALA A 1 98 ? -9.578 6.27 9.742 1 98.06 98 ALA A O 1
ATOM 750 N N . SER A 1 99 ? -10.898 6.762 8.016 1 97.12 99 SER A N 1
ATOM 751 C CA . SER A 1 99 ? -11.406 5.398 7.906 1 97.12 99 SER A CA 1
ATOM 752 C C . SER A 1 99 ? -10.32 4.434 7.441 1 97.12 99 SER A C 1
ATOM 754 O O . SER A 1 99 ? -10.492 3.217 7.508 1 97.12 99 SER A O 1
ATOM 756 N N . LEU A 1 100 ? -9.18 4.938 7.043 1 97.81 100 LEU A N 1
ATOM 757 C CA . LEU A 1 100 ? -8.039 4.113 6.656 1 97.81 100 LEU A CA 1
ATOM 758 C C . LEU A 1 100 ? -7.344 3.541 7.887 1 97.81 100 LEU A C 1
ATOM 760 O O . LEU A 1 100 ? -6.418 2.734 7.762 1 97.81 100 LEU A O 1
ATOM 764 N N . GLU A 1 101 ? -7.746 3.904 9.016 1 98.19 101 GLU A N 1
ATOM 765 C CA . GLU A 1 101 ? -7.094 3.471 10.25 1 98.19 101 GLU A CA 1
ATOM 766 C C . GLU A 1 101 ? -6.918 1.955 10.273 1 98.19 101 GLU A C 1
ATOM 768 O O . GLU A 1 101 ? -5.855 1.455 10.648 1 98.19 101 GLU A O 1
ATOM 773 N N . SER A 1 102 ? -7.887 1.251 9.852 1 97.75 102 SER A N 1
ATOM 774 C CA . SER A 1 102 ? -7.812 -0.206 9.891 1 97.75 102 SER A CA 1
ATOM 775 C C . SER A 1 102 ? -6.707 -0.729 8.977 1 97.75 102 SER A C 1
ATOM 777 O O . SER A 1 102 ? -6.012 -1.686 9.328 1 97.75 102 SER A O 1
ATOM 779 N N . VAL A 1 103 ? -6.574 -0.166 7.867 1 98 103 VAL A N 1
ATOM 780 C CA . VAL A 1 103 ? -5.539 -0.574 6.922 1 98 103 VAL A CA 1
ATOM 781 C C . VAL A 1 103 ? -4.164 -0.213 7.473 1 98 103 VAL A C 1
ATOM 783 O O . VAL A 1 103 ? -3.252 -1.045 7.477 1 98 103 VAL A O 1
ATOM 786 N N . ILE A 1 104 ? -4.004 0.999 7.938 1 97.62 104 ILE A N 1
ATOM 787 C CA . ILE A 1 104 ? -2.74 1.485 8.477 1 97.62 104 ILE A CA 1
ATOM 788 C C . ILE A 1 104 ? -2.328 0.629 9.672 1 97.62 104 ILE A C 1
ATOM 790 O O . ILE A 1 104 ? -1.157 0.269 9.812 1 97.62 104 ILE A O 1
ATOM 794 N N . GLU A 1 105 ? -3.248 0.334 10.516 1 97.12 105 GLU A N 1
ATOM 795 C CA . GLU A 1 105 ? -2.959 -0.502 11.672 1 97.12 105 GLU A CA 1
ATOM 796 C C . GLU A 1 105 ? -2.531 -1.904 11.25 1 97.12 105 GLU A C 1
ATOM 798 O O . GLU A 1 105 ? -1.617 -2.484 11.844 1 97.12 105 GLU A O 1
ATOM 803 N N . ALA A 1 106 ? -3.225 -2.475 10.289 1 97.56 106 ALA A N 1
ATOM 804 C CA . ALA A 1 106 ? -2.842 -3.787 9.773 1 97.56 106 ALA A CA 1
ATOM 805 C C . ALA A 1 106 ? -1.422 -3.766 9.211 1 97.56 106 ALA A C 1
ATOM 807 O O . ALA A 1 106 ? -0.636 -4.684 9.461 1 97.56 106 ALA A O 1
ATOM 808 N N . MET A 1 107 ? -1.093 -2.74 8.477 1 96.5 107 MET A N 1
ATOM 809 C CA . MET A 1 107 ? 0.253 -2.578 7.938 1 96.5 107 MET A CA 1
ATOM 810 C C . MET A 1 107 ? 1.28 -2.453 9.055 1 96.5 107 MET A C 1
ATOM 812 O O . MET A 1 107 ? 2.361 -3.039 8.984 1 96.5 107 MET A O 1
ATOM 816 N N . ASP A 1 108 ? 0.941 -1.659 10.016 1 94.44 108 ASP A N 1
ATOM 817 C CA . ASP A 1 108 ? 1.819 -1.438 11.164 1 94.44 108 ASP A CA 1
ATOM 818 C C . ASP A 1 108 ? 2.107 -2.746 11.898 1 94.44 108 ASP A C 1
ATOM 820 O O . ASP A 1 108 ? 3.266 -3.08 12.148 1 94.44 108 ASP A O 1
ATOM 824 N N . GLU A 1 109 ? 1.086 -3.471 12.172 1 95.31 109 GLU A N 1
ATOM 825 C CA . GLU A 1 109 ? 1.215 -4.73 12.898 1 95.31 109 GLU A CA 1
ATOM 826 C C . GLU A 1 109 ? 1.999 -5.758 12.086 1 95.31 109 GLU A C 1
ATOM 828 O O . GLU A 1 109 ? 2.877 -6.438 12.617 1 95.31 109 GLU A O 1
ATOM 833 N N . TRP A 1 110 ? 1.698 -5.906 10.906 1 95.69 110 TRP A N 1
ATOM 834 C CA . TRP A 1 110 ? 2.404 -6.859 10.055 1 95.69 110 TRP A CA 1
ATOM 835 C C . TRP A 1 110 ? 3.875 -6.48 9.914 1 95.69 110 TRP A C 1
ATOM 837 O O . TRP A 1 110 ? 4.758 -7.336 10.016 1 95.69 110 TRP A O 1
ATOM 847 N N . GLY A 1 111 ? 4.105 -5.199 9.578 1 92.19 111 GLY A N 1
ATOM 848 C CA . GLY A 1 111 ? 5.477 -4.73 9.453 1 92.19 111 GLY A CA 1
ATOM 849 C C . GLY A 1 111 ? 6.32 -5.016 10.68 1 92.19 111 GLY A C 1
ATOM 850 O O . GLY A 1 111 ? 7.5 -5.348 10.562 1 92.19 111 GLY A O 1
ATOM 851 N N . ASP A 1 112 ? 5.707 -4.863 11.797 1 90.44 112 ASP A N 1
ATOM 852 C CA . ASP A 1 112 ? 6.395 -5.164 13.047 1 90.44 112 ASP A CA 1
ATOM 853 C C . ASP A 1 112 ? 6.824 -6.629 13.102 1 90.44 112 ASP A C 1
ATOM 855 O O . ASP A 1 112 ? 7.953 -6.938 13.477 1 90.44 112 ASP A O 1
ATOM 859 N N . GLY A 1 113 ? 5.941 -7.512 12.711 1 87.69 113 GLY A N 1
ATOM 860 C CA . GLY A 1 113 ? 6.277 -8.922 12.648 1 87.69 113 GLY A CA 1
ATOM 861 C C . GLY A 1 113 ? 7.359 -9.234 11.633 1 87.69 113 GLY A C 1
ATOM 862 O O . GLY A 1 113 ? 8.25 -10.047 11.898 1 87.69 113 GLY A O 1
ATOM 863 N N . TYR A 1 114 ? 7.258 -8.617 10.547 1 86.75 114 TYR A N 1
ATOM 864 C CA . TYR A 1 114 ? 8.211 -8.836 9.461 1 86.75 114 TYR A CA 1
ATOM 865 C C . TYR A 1 114 ? 9.617 -8.43 9.891 1 86.75 114 TYR A C 1
ATOM 867 O O . TYR A 1 114 ? 10.578 -9.156 9.633 1 86.75 114 TYR A O 1
ATOM 875 N N . LEU A 1 115 ? 9.711 -7.309 10.523 1 81.06 115 LEU A N 1
ATOM 876 C CA . LEU A 1 115 ? 11.008 -6.781 10.938 1 81.06 115 LEU A CA 1
ATOM 877 C C . LEU A 1 115 ? 11.609 -7.629 12.055 1 81.06 115 LEU A C 1
ATOM 879 O O . LEU A 1 115 ? 12.828 -7.766 12.148 1 81.06 115 LEU A O 1
ATOM 883 N N . ARG A 1 116 ? 10.852 -8.18 12.836 1 80.94 116 ARG A N 1
ATOM 884 C CA . ARG A 1 116 ? 11.344 -9.031 13.914 1 80.94 116 ARG A CA 1
ATOM 885 C C . ARG A 1 116 ? 11.898 -10.344 13.367 1 80.94 116 ARG A C 1
ATOM 887 O O . ARG A 1 116 ? 12.852 -10.898 13.922 1 80.94 116 ARG A O 1
ATOM 894 N N . GLU A 1 117 ? 11.273 -10.812 12.398 1 74.62 117 GLU A N 1
ATOM 895 C CA . GLU A 1 117 ? 11.719 -12.07 11.812 1 74.62 117 GLU A CA 1
ATOM 896 C C . GLU A 1 117 ? 12.969 -11.867 10.961 1 74.62 117 GLU A C 1
ATOM 898 O O . GLU A 1 117 ? 13.812 -12.766 10.867 1 74.62 117 GLU A O 1
ATOM 903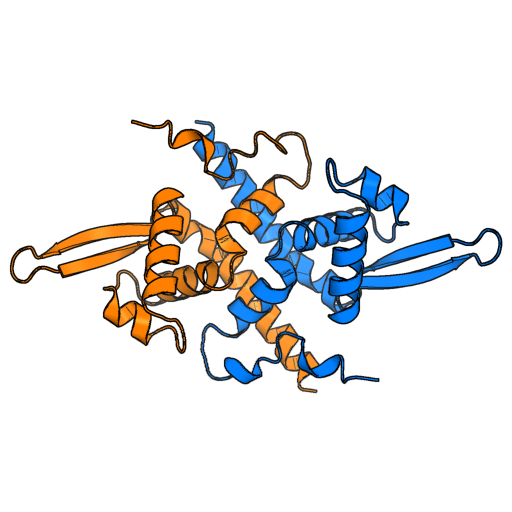 N N . SER A 1 118 ? 13.039 -10.75 10.344 1 66.38 118 SER A N 1
ATOM 904 C CA . SER A 1 118 ? 14.203 -10.484 9.5 1 66.38 118 SER A CA 1
ATOM 905 C C . SER A 1 118 ? 15.445 -10.195 10.3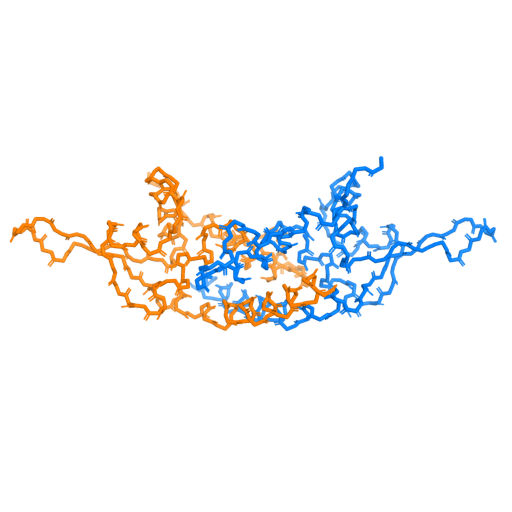44 1 66.38 118 SER A C 1
ATOM 907 O O . SER A 1 118 ? 16.578 -10.359 9.883 1 66.38 118 SER A O 1
ATOM 909 N N . SER A 1 119 ? 15.25 -9.57 11.445 1 60 119 SER A N 1
ATOM 910 C CA . SER A 1 119 ? 16.359 -9.281 12.344 1 60 119 SER A CA 1
ATOM 911 C C . SER A 1 119 ? 16.859 -10.539 13.039 1 60 119 SER A C 1
ATOM 913 O O . SER A 1 119 ? 17.969 -10.555 13.594 1 60 119 SER A O 1
ATOM 915 N N . SER A 1 120 ? 16.141 -11.656 13.047 1 51.47 120 SER A N 1
ATOM 916 C CA . SER A 1 120 ? 16.656 -12.867 13.68 1 51.47 120 SER A CA 1
ATOM 917 C C . SER A 1 120 ? 17.422 -13.727 12.688 1 51.47 120 SER A C 1
ATOM 919 O O . SER A 1 120 ? 17.047 -13.805 11.508 1 51.47 120 SER A O 1
ATOM 921 N N . MET B 1 1 ? 28.359 -12.695 -5.324 1 23.62 1 MET B N 1
ATOM 922 C CA . MET B 1 1 ? 27.328 -13.297 -4.477 1 23.62 1 MET B CA 1
ATOM 923 C C . MET B 1 1 ? 26.672 -12.25 -3.596 1 23.62 1 MET B C 1
ATOM 925 O O . MET B 1 1 ? 27.219 -11.852 -2.57 1 23.62 1 MET B O 1
ATOM 929 N N . GLY B 1 2 ? 26.281 -11.094 -4.199 1 29.48 2 GLY B N 1
ATOM 930 C CA . GLY B 1 2 ? 25.969 -9.781 -3.646 1 29.48 2 GLY B CA 1
ATOM 931 C C . GLY B 1 2 ? 24.922 -9.836 -2.549 1 29.48 2 GLY B C 1
ATOM 932 O O . GLY B 1 2 ? 24.031 -10.688 -2.568 1 29.48 2 GLY B O 1
ATOM 933 N N . ASN B 1 3 ? 25.156 -9.508 -1.231 1 31.75 3 ASN B N 1
ATOM 934 C CA . ASN B 1 3 ? 24.453 -9.602 0.039 1 31.75 3 ASN B CA 1
ATOM 935 C C . ASN B 1 3 ? 23 -9.148 -0.096 1 31.75 3 ASN B C 1
ATOM 937 O O . ASN B 1 3 ? 22.734 -7.984 -0.389 1 31.75 3 ASN B O 1
ATOM 941 N N . ALA B 1 4 ? 22.156 -9.852 -0.614 1 36 4 ALA B N 1
ATOM 942 C CA . ALA B 1 4 ? 20.703 -9.914 -0.668 1 36 4 ALA B CA 1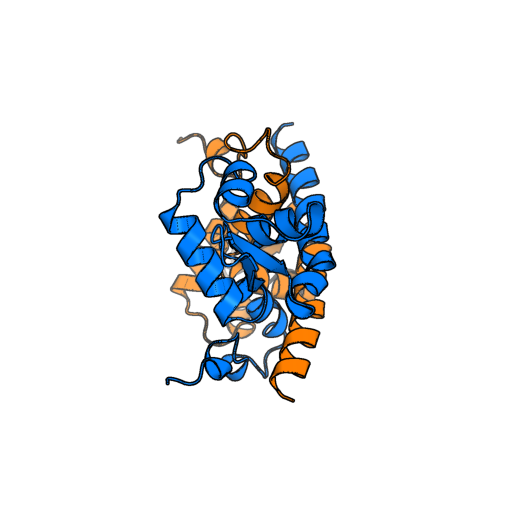
ATOM 943 C C . ALA B 1 4 ? 20.078 -9.43 0.641 1 36 4 ALA B C 1
ATOM 945 O O . ALA B 1 4 ? 18.844 -9.398 0.782 1 36 4 ALA B O 1
ATOM 946 N N . THR B 1 5 ? 20.719 -9.414 1.725 1 38.06 5 THR B N 1
ATOM 947 C CA . THR B 1 5 ? 20.328 -8.992 3.064 1 38.06 5 THR B CA 1
ATOM 948 C C . THR B 1 5 ? 19.688 -7.613 3.027 1 38.06 5 THR B C 1
ATOM 950 O O . THR B 1 5 ? 18.797 -7.316 3.83 1 38.06 5 THR B O 1
ATOM 953 N N . GLU B 1 6 ? 20.25 -6.617 2.326 1 39.84 6 GLU B N 1
ATOM 954 C CA . GLU B 1 6 ? 19.906 -5.195 2.355 1 39.84 6 GLU B CA 1
ATOM 955 C C . GLU B 1 6 ? 18.484 -4.957 1.871 1 39.84 6 GLU B C 1
ATOM 957 O O . GLU B 1 6 ? 17.984 -3.836 1.94 1 39.84 6 GLU B O 1
ATOM 962 N N . GLN B 1 7 ? 17.891 -5.742 0.961 1 45.5 7 GLN B N 1
ATOM 963 C CA . GLN B 1 7 ? 16.75 -5.324 0.154 1 45.5 7 GLN B CA 1
ATOM 964 C C . GLN B 1 7 ? 15.469 -5.309 0.982 1 45.5 7 GLN B C 1
ATOM 966 O O . GLN B 1 7 ? 14.375 -5.113 0.442 1 45.5 7 GLN B O 1
ATOM 971 N N . ALA B 1 8 ? 15.391 -6.281 1.712 1 49.75 8 ALA B N 1
ATOM 972 C CA . ALA B 1 8 ? 14.133 -6.367 2.445 1 49.75 8 ALA B CA 1
ATOM 973 C C . ALA B 1 8 ? 13.812 -5.051 3.145 1 49.75 8 ALA B C 1
ATOM 975 O O . ALA B 1 8 ? 14.711 -4.242 3.4 1 49.75 8 ALA B O 1
ATOM 976 N N . CYS B 1 9 ? 12.664 -4.555 3.242 1 55.66 9 CYS B N 1
ATOM 977 C CA . CYS B 1 9 ? 12.516 -3.338 4.031 1 55.66 9 CYS B CA 1
ATOM 978 C C . CYS B 1 9 ? 13.547 -3.291 5.152 1 55.66 9 CYS B C 1
ATOM 980 O O . CYS B 1 9 ? 13.32 -3.842 6.234 1 55.66 9 CYS B O 1
ATOM 982 N N . VAL B 1 10 ? 14.953 -3.793 4.906 1 49.44 10 VAL B N 1
ATOM 983 C CA . VAL B 1 10 ? 15.867 -3.621 6.023 1 49.44 10 VAL B CA 1
ATOM 984 C C . VAL B 1 10 ? 15.734 -2.211 6.594 1 49.44 10 VAL B C 1
ATOM 986 O O . VAL B 1 10 ? 16.109 -1.232 5.949 1 49.44 10 VAL B O 1
ATOM 989 N N . ALA B 1 11 ? 14.609 -1.972 7.148 1 52.38 11 ALA B N 1
ATOM 990 C CA . ALA B 1 11 ? 14.219 -0.78 7.895 1 52.38 11 ALA B CA 1
ATOM 991 C C . ALA B 1 11 ? 15.414 -0.156 8.609 1 52.38 11 ALA B C 1
ATOM 993 O O . ALA B 1 11 ? 15.273 0.39 9.703 1 52.38 11 ALA B O 1
ATOM 994 N N . SER B 1 12 ? 16.578 -0.454 8.172 1 56.5 12 SER B N 1
ATOM 995 C CA . SER B 1 12 ? 17.609 0.215 8.969 1 56.5 12 SER B CA 1
ATOM 996 C C . SER B 1 12 ? 17.406 1.726 8.984 1 56.5 12 SER B C 1
ATOM 998 O O . SER B 1 12 ? 17.641 2.383 9.992 1 56.5 12 SER B O 1
ATOM 1000 N N . TRP B 1 13 ? 16.734 2.164 7.973 1 60.25 13 TRP B N 1
ATOM 1001 C CA . TRP B 1 13 ? 16.719 3.619 7.863 1 60.25 13 TRP B CA 1
ATOM 1002 C C . TRP B 1 13 ? 15.562 4.211 8.664 1 60.25 13 TRP B C 1
ATOM 1004 O O . TRP B 1 13 ? 15.531 5.418 8.93 1 60.25 13 TRP B O 1
ATOM 1014 N N . CYS B 1 14 ? 14.766 3.334 9.133 1 66 14 CYS B N 1
ATOM 1015 C CA . CYS B 1 14 ? 13.648 3.918 9.875 1 66 14 CYS B CA 1
ATOM 1016 C C . CYS B 1 14 ? 13.469 3.234 11.227 1 66 14 CYS B C 1
ATOM 1018 O O . CYS B 1 14 ? 12.492 3.484 11.93 1 66 14 CYS B O 1
ATOM 1020 N N . ALA B 1 15 ? 14.383 2.408 11.508 1 64.69 15 ALA B N 1
ATOM 1021 C CA . ALA B 1 15 ? 14.195 1.469 12.617 1 64.69 15 ALA B CA 1
ATOM 1022 C C . ALA B 1 15 ? 13.797 2.197 13.891 1 64.69 15 ALA B C 1
ATOM 1024 O O . ALA B 1 15 ? 12.969 1.702 14.664 1 64.69 15 ALA B O 1
ATOM 1025 N N . ASP B 1 16 ? 14.109 3.383 13.984 1 71.75 16 ASP B N 1
ATOM 1026 C CA . ASP B 1 16 ? 13.836 4.055 15.25 1 71.75 16 ASP B CA 1
ATOM 1027 C C . ASP B 1 16 ? 12.57 4.91 15.156 1 71.75 16 ASP B C 1
ATOM 1029 O O . ASP B 1 16 ? 12.133 5.484 16.156 1 71.75 16 ASP B O 1
ATOM 1033 N N . ASP B 1 17 ? 11.953 4.805 14.062 1 81.88 17 ASP B N 1
ATOM 1034 C CA . ASP B 1 17 ? 10.789 5.664 13.891 1 81.88 17 ASP B CA 1
ATOM 1035 C C . ASP B 1 17 ? 9.492 4.875 14.078 1 81.88 17 ASP B C 1
ATOM 1037 O O . ASP B 1 17 ? 9.422 3.701 13.719 1 81.88 17 ASP B O 1
ATOM 1041 N N . ASP B 1 18 ? 8.484 5.566 14.609 1 82.38 18 ASP B N 1
ATOM 1042 C CA . ASP B 1 18 ? 7.188 4.965 14.898 1 82.38 18 ASP B CA 1
ATOM 1043 C C . ASP B 1 18 ? 6.512 4.48 13.617 1 82.38 18 ASP B C 1
ATOM 1045 O O . ASP B 1 18 ? 5.695 3.555 13.648 1 82.38 18 ASP B O 1
ATOM 1049 N N . TRP B 1 19 ? 6.852 5.117 12.539 1 85.5 19 TRP B N 1
ATOM 1050 C CA . TRP B 1 19 ? 6.152 4.832 11.289 1 85.5 19 TRP B CA 1
ATOM 1051 C C . TRP B 1 19 ? 6.957 3.869 10.422 1 85.5 19 TRP B C 1
ATOM 1053 O O . TRP B 1 19 ? 6.578 3.584 9.289 1 85.5 19 TRP B O 1
ATOM 1063 N N . CYS B 1 20 ? 8.023 3.332 10.961 1 87.75 20 CYS B N 1
ATOM 1064 C CA . CYS B 1 20 ? 8.898 2.5 10.141 1 87.75 20 CYS B CA 1
ATOM 1065 C C . CYS B 1 20 ? 8.188 1.224 9.711 1 87.75 20 CYS B C 1
ATOM 1067 O O . CYS B 1 20 ? 8.375 0.757 8.586 1 87.75 20 CYS B O 1
ATOM 1069 N N . THR B 1 21 ? 7.387 0.68 10.586 1 91.12 21 THR B N 1
ATOM 1070 C CA . THR B 1 21 ? 6.703 -0.576 10.297 1 91.12 21 THR B CA 1
ATOM 1071 C C . THR B 1 21 ? 5.676 -0.39 9.18 1 91.12 21 THR B C 1
ATOM 1073 O O . THR B 1 21 ? 5.535 -1.253 8.312 1 91.12 21 THR B O 1
ATOM 1076 N N . VAL B 1 22 ? 5.004 0.717 9.148 1 93.25 22 VAL B N 1
ATOM 1077 C CA . VAL B 1 22 ? 4.051 1.027 8.086 1 93.25 22 VAL B CA 1
ATOM 1078 C C . VAL B 1 22 ? 4.789 1.193 6.762 1 93.25 22 VAL B C 1
ATOM 1080 O O . VAL B 1 22 ? 4.34 0.697 5.727 1 93.25 22 VAL B O 1
ATOM 1083 N N . THR B 1 23 ? 5.902 1.831 6.848 1 90 23 THR B N 1
ATOM 1084 C CA . THR B 1 23 ? 6.707 2.059 5.652 1 90 23 THR B CA 1
ATOM 1085 C C . THR B 1 23 ? 7.215 0.736 5.082 1 90 23 THR B C 1
ATOM 1087 O O . THR B 1 23 ? 7.273 0.562 3.863 1 90 23 THR B O 1
ATOM 1090 N N . CYS B 1 24 ? 7.602 -0.118 5.945 1 89.44 24 CYS B N 1
ATOM 1091 C CA . CYS B 1 24 ? 8.055 -1.435 5.504 1 89.44 24 CYS B CA 1
ATOM 1092 C C . CYS B 1 24 ? 6.949 -2.17 4.758 1 89.44 24 CYS B C 1
ATOM 1094 O O . CYS B 1 24 ? 7.18 -2.709 3.674 1 89.44 24 CYS B O 1
ATOM 1096 N N . SER B 1 25 ? 5.801 -2.201 5.324 1 93.06 25 SER B N 1
ATOM 1097 C CA . SER B 1 25 ? 4.664 -2.838 4.676 1 93.06 25 SER B CA 1
ATOM 1098 C C . SER B 1 25 ? 4.367 -2.197 3.322 1 93.06 25 SER B C 1
ATOM 1100 O O . SER B 1 25 ? 4.184 -2.896 2.324 1 93.06 25 SER B O 1
ATOM 1102 N N . ALA B 1 26 ? 4.375 -0.895 3.338 1 92.38 26 ALA B N 1
ATOM 1103 C CA . ALA B 1 26 ? 4.09 -0.171 2.102 1 92.38 26 ALA B CA 1
ATOM 1104 C C . ALA B 1 26 ? 5.137 -0.471 1.035 1 92.38 26 ALA B C 1
ATOM 1106 O O . ALA B 1 26 ? 4.812 -0.587 -0.149 1 92.38 26 ALA B O 1
ATOM 1107 N N . HIS B 1 27 ? 6.32 -0.599 1.422 1 90.06 27 HIS B N 1
ATOM 1108 C CA . HIS B 1 27 ? 7.406 -0.916 0.502 1 90.06 27 HIS B CA 1
ATOM 1109 C C . HIS B 1 27 ? 7.184 -2.266 -0.17 1 90.06 27 HIS B C 1
ATOM 1111 O O . HIS B 1 27 ? 7.465 -2.426 -1.359 1 90.06 27 HIS B O 1
ATOM 1117 N N . LEU B 1 28 ? 6.68 -3.135 0.522 1 92.06 28 LEU B N 1
ATOM 1118 C CA . LEU B 1 28 ? 6.562 -4.504 0.038 1 92.06 28 LEU B CA 1
ATOM 1119 C C . LEU B 1 28 ? 5.258 -4.703 -0.727 1 92.06 28 LEU B C 1
ATOM 1121 O O . LEU B 1 28 ? 5.203 -5.488 -1.676 1 92.06 28 LEU B O 1
ATOM 1125 N N . ILE B 1 29 ? 4.195 -3.928 -0.353 1 93.19 29 ILE B N 1
ATOM 1126 C CA . ILE B 1 29 ? 2.908 -4.242 -0.96 1 93.19 29 ILE B CA 1
ATOM 1127 C C . ILE B 1 29 ? 2.281 -2.969 -1.525 1 93.19 29 ILE B C 1
ATOM 1129 O O . ILE B 1 29 ? 1.096 -2.951 -1.867 1 93.19 29 ILE B O 1
ATOM 1133 N N . GLY B 1 30 ? 3.012 -1.949 -1.609 1 91.38 30 GLY B N 1
ATOM 1134 C CA . GLY B 1 30 ? 2.49 -0.673 -2.072 1 91.38 30 GLY B CA 1
ATOM 1135 C C . GLY B 1 30 ? 2.467 -0.551 -3.584 1 91.38 30 GLY B C 1
ATOM 1136 O O . GLY B 1 30 ? 1.749 0.288 -4.133 1 91.38 30 GLY B O 1
ATOM 1137 N N . LYS B 1 31 ? 3.285 -1.28 -4.211 1 91.69 31 LYS B N 1
ATOM 1138 C CA . LYS B 1 31 ? 3.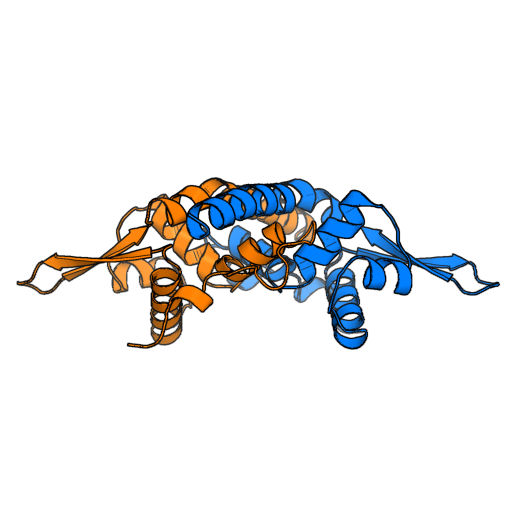24 -1.299 -5.668 1 91.69 31 LYS B CA 1
ATOM 1139 C C . LYS B 1 31 ? 1.943 -1.927 -6.172 1 91.69 31 LYS B C 1
ATOM 1141 O O . LYS B 1 31 ? 1.456 -2.902 -5.598 1 91.69 31 LYS B O 1
ATOM 1146 N N . LYS B 1 32 ? 1.416 -1.395 -7.211 1 87.75 32 LYS B N 1
ATOM 1147 C CA . LYS B 1 32 ? 0.073 -1.694 -7.695 1 87.75 32 LYS B CA 1
ATOM 1148 C C . LYS B 1 32 ? -0.161 -3.201 -7.77 1 87.75 32 LYS B C 1
ATOM 1150 O O . LYS B 1 32 ? -1.14 -3.711 -7.223 1 87.75 32 LYS B O 1
ATOM 1155 N N . TRP B 1 33 ? 0.69 -3.949 -8.352 1 94.56 33 TRP B N 1
ATOM 1156 C CA . TRP B 1 33 ? 0.389 -5.332 -8.695 1 94.56 33 TRP B CA 1
ATOM 1157 C C . TRP B 1 33 ? 0.751 -6.273 -7.551 1 94.56 33 TRP B C 1
ATOM 1159 O O . TRP B 1 33 ? 0.264 -7.402 -7.492 1 94.56 33 TRP B O 1
ATOM 1169 N N . HIS B 1 34 ? 1.591 -5.82 -6.578 1 96.75 34 HIS B N 1
ATOM 1170 C CA . HIS B 1 34 ? 2.016 -6.691 -5.484 1 96.75 34 HIS B CA 1
ATOM 1171 C C . HIS B 1 34 ? 0.825 -7.137 -4.641 1 96.75 34 HIS B C 1
ATOM 1173 O O . HIS B 1 34 ? 0.614 -8.336 -4.441 1 96.75 34 HIS B O 1
ATOM 1179 N N . PRO B 1 35 ? -0.004 -6.211 -4.207 1 96.81 35 PRO B N 1
ATOM 1180 C CA . PRO B 1 35 ? -1.13 -6.68 -3.396 1 96.81 35 PRO B CA 1
ATOM 1181 C C . PRO B 1 35 ? -2.135 -7.5 -4.199 1 96.81 35 PRO B C 1
ATOM 1183 O O . PRO B 1 35 ? -2.799 -8.383 -3.648 1 96.81 35 PRO B O 1
ATOM 1186 N N . VAL B 1 36 ? -2.256 -7.273 -5.496 1 95.62 36 VAL B N 1
ATOM 1187 C CA . VAL B 1 36 ? -3.172 -8.016 -6.359 1 95.62 36 VAL B CA 1
ATOM 1188 C C . VAL B 1 36 ? -2.699 -9.461 -6.492 1 95.62 36 VAL B C 1
ATOM 1190 O O . VAL B 1 36 ? -3.49 -10.398 -6.348 1 95.62 36 VAL B O 1
ATOM 1193 N N . ILE B 1 37 ? -1.413 -9.602 -6.73 1 97.94 37 ILE B N 1
ATOM 1194 C CA . ILE B 1 37 ? -0.829 -10.93 -6.867 1 97.94 37 ILE B CA 1
ATOM 1195 C C . ILE B 1 37 ? -1.018 -11.711 -5.57 1 97.94 37 ILE B C 1
ATOM 1197 O O . ILE B 1 37 ? -1.439 -12.875 -5.598 1 97.94 37 ILE B O 1
ATOM 1201 N N . ILE B 1 38 ? -0.744 -11.094 -4.469 1 98.25 38 ILE B N 1
ATOM 1202 C CA . ILE B 1 38 ? -0.896 -11.75 -3.176 1 98.25 38 ILE B CA 1
ATOM 1203 C C . ILE B 1 38 ? -2.363 -12.117 -2.949 1 98.25 38 ILE B C 1
ATOM 1205 O O . ILE B 1 38 ? -2.672 -13.219 -2.502 1 98.25 38 ILE B O 1
ATOM 1209 N N . HIS B 1 39 ? -3.215 -11.234 -3.295 1 97.62 39 HIS B N 1
ATOM 1210 C CA . HIS B 1 39 ? -4.652 -11.453 -3.18 1 97.62 39 HIS B CA 1
ATOM 1211 C C . HIS B 1 39 ? -5.086 -12.68 -3.973 1 97.62 39 HIS B C 1
ATOM 1213 O O . HIS B 1 39 ? -5.836 -13.516 -3.465 1 97.62 39 HIS B O 1
ATOM 1219 N N . ARG B 1 40 ? -4.609 -12.812 -5.199 1 97.56 40 ARG B N 1
ATOM 1220 C CA . ARG B 1 40 ? -5 -13.945 -6.039 1 97.56 40 ARG B CA 1
ATOM 1221 C C . ARG B 1 40 ? -4.434 -15.25 -5.5 1 97.56 40 ARG B C 1
ATOM 1223 O O . ARG B 1 40 ? -5.125 -16.266 -5.484 1 97.56 40 ARG B O 1
ATOM 1230 N N . LEU B 1 41 ? -3.238 -15.242 -5.027 1 98.56 41 LEU B N 1
ATOM 1231 C CA . LEU B 1 41 ? -2.611 -16.453 -4.512 1 98.56 41 LEU B CA 1
ATOM 1232 C C . LEU B 1 41 ? -3.242 -16.875 -3.188 1 98.56 41 LEU B C 1
ATOM 1234 O O . LEU B 1 41 ? -3.287 -18.062 -2.863 1 98.56 41 LEU B O 1
ATOM 1238 N N . LEU B 1 42 ? -3.662 -15.898 -2.406 1 98.19 42 LEU B N 1
ATOM 1239 C CA . LEU B 1 42 ? -4.414 -16.219 -1.196 1 98.19 42 LEU B CA 1
ATOM 1240 C C . LEU B 1 42 ? -5.711 -16.938 -1.539 1 98.19 42 LEU B C 1
ATOM 1242 O O . LEU B 1 42 ? -6.082 -17.906 -0.869 1 98.19 42 LEU B O 1
ATOM 1246 N N . ALA B 1 43 ? -6.336 -16.531 -2.564 1 97 43 ALA B N 1
ATOM 1247 C CA . ALA B 1 43 ? -7.664 -17.016 -2.928 1 97 43 ALA B CA 1
ATOM 1248 C C . ALA B 1 43 ? -7.574 -18.375 -3.607 1 97 43 ALA B C 1
ATOM 1250 O O . ALA B 1 43 ? -8.438 -19.234 -3.41 1 97 43 ALA B O 1
ATOM 1251 N N . HIS B 1 44 ? -6.523 -18.672 -4.367 1 97.56 44 HIS B N 1
ATOM 1252 C CA . HIS B 1 44 ? -6.527 -19.828 -5.254 1 97.56 44 HIS B CA 1
ATOM 1253 C C . HIS B 1 44 ? -5.453 -20.828 -4.855 1 97.56 44 HIS B C 1
ATOM 1255 O O . HIS B 1 44 ? -5.477 -21.984 -5.297 1 97.56 44 HIS B O 1
ATOM 1261 N N . GLY B 1 45 ? -4.562 -20.375 -4.02 1 98.19 45 GLY B N 1
ATOM 1262 C CA . GLY B 1 45 ? -3.385 -21.188 -3.783 1 98.19 45 GLY B CA 1
ATOM 1263 C C . GLY B 1 45 ? -2.359 -21.094 -4.898 1 98.19 45 GLY B C 1
ATOM 1264 O O . GLY B 1 45 ? -2.312 -20.109 -5.625 1 98.19 45 GLY B O 1
ATOM 1265 N N . PRO B 1 46 ? -1.475 -22.094 -5.008 1 98.75 46 PRO B N 1
ATOM 1266 C CA . PRO B 1 46 ? -0.413 -22.078 -6.016 1 98.75 46 PRO B CA 1
ATOM 1267 C C . PRO B 1 46 ? -0.956 -22 -7.441 1 98.75 46 PRO B C 1
ATOM 1269 O O . PRO B 1 46 ? -1.922 -22.688 -7.773 1 98.75 46 PRO B O 1
ATOM 1272 N N . LEU B 1 47 ? -0.372 -21.188 -8.258 1 98.75 47 LEU B N 1
ATOM 1273 C CA . LEU B 1 47 ? -0.752 -21.031 -9.656 1 98.75 47 LEU B CA 1
ATOM 1274 C C . LEU B 1 47 ? 0.481 -20.938 -10.547 1 98.75 47 LEU B C 1
ATOM 1276 O O . LEU B 1 47 ? 1.509 -20.391 -10.148 1 98.75 47 LEU B O 1
ATOM 1280 N N . GLY B 1 48 ? 0.32 -21.484 -11.727 1 98.62 48 GLY B N 1
ATOM 1281 C CA . GLY B 1 48 ? 1.324 -21.203 -12.742 1 98.62 48 GLY B CA 1
ATOM 1282 C C . GLY B 1 48 ? 1.258 -19.797 -13.281 1 98.62 48 GLY B C 1
ATOM 1283 O O . GLY B 1 48 ? 0.292 -19.078 -13.023 1 98.62 48 GLY B O 1
ATOM 1284 N N . PHE B 1 49 ? 2.287 -19.391 -14.102 1 98.5 49 PHE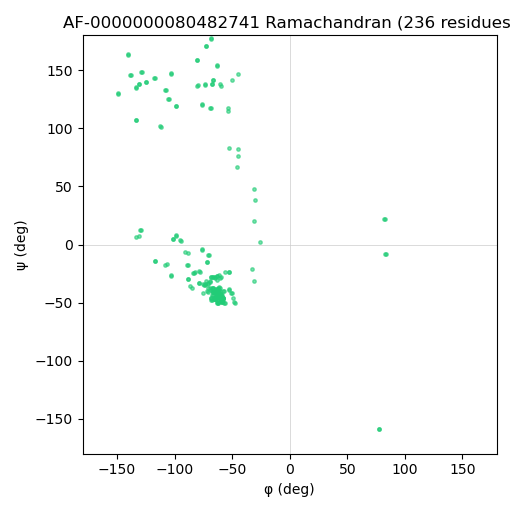 B N 1
ATOM 1285 C CA . PHE B 1 49 ? 2.428 -18.031 -14.617 1 98.5 49 PHE B CA 1
ATOM 1286 C C . PHE B 1 49 ? 1.204 -17.641 -15.438 1 98.5 49 PHE B C 1
ATOM 1288 O O . PHE B 1 49 ? 0.586 -16.609 -15.188 1 98.5 49 PHE B O 1
ATOM 1295 N N . ASN B 1 50 ? 0.799 -18.484 -16.328 1 98.06 50 ASN B N 1
ATOM 1296 C CA . ASN B 1 50 ? -0.304 -18.156 -17.219 1 98.06 50 ASN B CA 1
ATOM 1297 C C . ASN B 1 50 ? -1.637 -18.125 -16.484 1 98.06 50 ASN B C 1
ATOM 1299 O O . ASN B 1 50 ? -2.496 -17.281 -16.781 1 98.06 50 ASN B O 1
ATOM 1303 N N . ALA B 1 51 ? -1.824 -19.062 -15.609 1 98.19 51 ALA B N 1
ATOM 1304 C CA . ALA B 1 51 ? -3.039 -19.062 -14.797 1 98.19 51 ALA B CA 1
ATOM 1305 C C . ALA B 1 51 ? -3.143 -17.781 -13.961 1 98.19 51 ALA B C 1
ATOM 1307 O O . ALA B 1 51 ? -4.219 -17.203 -13.859 1 98.19 51 ALA B O 1
ATOM 1308 N N . LEU B 1 52 ? -2.037 -17.359 -13.367 1 98 52 LEU B N 1
ATOM 1309 C CA . LEU B 1 52 ? -1.998 -16.141 -12.578 1 98 52 LEU B CA 1
ATOM 1310 C C . LEU B 1 52 ? -2.258 -14.914 -13.461 1 98 52 LEU B C 1
ATOM 1312 O O . LEU B 1 52 ? -3.023 -14.023 -13.086 1 98 52 LEU B O 1
ATOM 1316 N N . LYS B 1 53 ? -1.617 -14.898 -14.57 1 97.88 53 LYS B N 1
ATOM 1317 C CA . LYS B 1 53 ? -1.841 -13.812 -15.516 1 97.88 53 LYS B CA 1
ATOM 1318 C C . LYS B 1 53 ? -3.314 -13.711 -15.898 1 97.88 53 LYS B C 1
ATOM 1320 O O . LYS B 1 53 ? -3.857 -12.609 -16.016 1 97.88 53 LYS B O 1
ATOM 1325 N N . ALA B 1 54 ? -3.988 -14.828 -16.094 1 95.88 54 ALA B N 1
ATOM 1326 C CA . ALA B 1 54 ? -5.395 -14.875 -16.484 1 95.88 54 ALA B CA 1
ATOM 1327 C C . ALA B 1 54 ? -6.293 -14.336 -15.375 1 95.88 54 ALA B C 1
ATOM 1329 O O . ALA B 1 54 ? -7.371 -13.797 -15.648 1 95.88 54 ALA B O 1
ATOM 1330 N N . GLU B 1 55 ? -5.84 -14.469 -14.156 1 94 55 GLU B N 1
ATOM 1331 C CA . GLU B 1 55 ? -6.617 -14.016 -13.008 1 94 55 GLU B CA 1
ATOM 1332 C C . GLU B 1 55 ? -6.523 -12.5 -12.844 1 94 55 GLU B C 1
ATOM 1334 O O . GLU B 1 55 ? -7.336 -11.891 -12.141 1 94 55 GLU B O 1
ATOM 1339 N N . ILE B 1 56 ? -5.512 -11.875 -13.336 1 93.12 56 ILE B N 1
ATOM 1340 C CA . ILE B 1 56 ? -5.273 -10.445 -13.195 1 93.12 56 ILE B CA 1
ATOM 1341 C C . ILE B 1 56 ? -5.418 -9.758 -14.555 1 93.12 56 ILE B C 1
ATOM 1343 O O . ILE B 1 56 ? -4.461 -9.711 -15.328 1 93.12 56 ILE B O 1
ATOM 1347 N N . ASP B 1 57 ? -6.492 -9.156 -14.75 1 83.81 57 ASP B N 1
ATOM 1348 C CA . ASP B 1 57 ? -6.781 -8.547 -16.047 1 83.81 57 ASP B CA 1
ATOM 1349 C C . ASP B 1 57 ? -5.855 -7.363 -16.312 1 83.81 57 ASP B C 1
ATOM 1351 O O . ASP B 1 57 ? -5.449 -6.664 -15.383 1 83.81 57 ASP B O 1
ATOM 1355 N N . THR B 1 58 ? -5.359 -7.266 -17.578 1 86.31 58 THR B N 1
ATOM 1356 C CA . THR B 1 58 ? -4.699 -6.082 -18.109 1 86.31 58 THR B CA 1
ATOM 1357 C C . THR B 1 58 ? -3.225 -6.055 -17.719 1 86.31 58 THR B C 1
ATOM 1359 O O . THR B 1 58 ? -2.479 -5.172 -18.141 1 86.31 58 THR B O 1
ATOM 1362 N N . ILE B 1 59 ? -2.807 -6.988 -16.828 1 92.88 59 ILE B N 1
ATOM 1363 C CA . ILE B 1 59 ? -1.389 -6.977 -16.484 1 92.88 59 ILE B CA 1
ATOM 1364 C C . ILE B 1 59 ? -0.57 -7.527 -17.656 1 92.88 59 ILE B C 1
ATOM 1366 O O . ILE B 1 59 ? -0.975 -8.492 -18.297 1 92.88 59 ILE B O 1
ATOM 1370 N N . SER B 1 60 ? 0.493 -6.969 -17.984 1 96.81 60 SER B N 1
ATOM 1371 C CA . SER B 1 60 ? 1.384 -7.508 -19 1 96.81 60 SER B CA 1
ATOM 1372 C C . SER B 1 60 ? 2.26 -8.625 -18.438 1 96.81 60 SER B C 1
ATOM 1374 O O . SER B 1 60 ? 2.502 -8.68 -17.234 1 96.81 60 SER B O 1
ATOM 1376 N N . SER B 1 61 ? 2.76 -9.453 -19.328 1 97.88 61 SER B N 1
ATOM 1377 C CA . SER B 1 61 ? 3.648 -10.539 -18.922 1 97.88 61 SER B CA 1
ATOM 1378 C C . SER B 1 61 ? 4.922 -9.992 -18.281 1 97.88 61 SER B C 1
ATOM 1380 O O . SER B 1 61 ? 5.41 -10.555 -17.297 1 97.88 61 SER B O 1
ATOM 1382 N N . THR B 1 62 ? 5.422 -8.945 -18.812 1 98.38 62 THR B N 1
ATOM 1383 C CA . THR B 1 62 ? 6.645 -8.344 -18.297 1 98.38 62 THR B CA 1
ATOM 1384 C C . THR B 1 62 ? 6.441 -7.84 -16.875 1 98.38 62 THR B C 1
ATOM 1386 O O . THR B 1 62 ? 7.25 -8.117 -15.992 1 98.38 62 THR B O 1
ATOM 1389 N N . VAL B 1 63 ? 5.387 -7.164 -16.672 1 97.88 63 VAL B N 1
ATOM 1390 C CA . VAL B 1 63 ? 5.102 -6.582 -15.367 1 97.88 63 VAL B CA 1
ATOM 1391 C C . VAL B 1 63 ? 4.832 -7.691 -14.352 1 97.88 63 VAL B C 1
ATOM 1393 O O . VAL B 1 63 ? 5.293 -7.629 -13.211 1 97.88 63 VAL B O 1
ATOM 1396 N N . LEU B 1 64 ? 4.078 -8.641 -14.781 1 98.31 64 LEU B N 1
ATOM 1397 C CA . LEU B 1 64 ? 3.836 -9.773 -13.898 1 98.31 64 LEU B CA 1
ATOM 1398 C C . LEU B 1 64 ? 5.145 -10.453 -13.516 1 98.31 64 LEU B C 1
ATOM 1400 O O . LEU B 1 64 ? 5.383 -10.742 -12.336 1 98.31 64 LEU B O 1
ATOM 1404 N N . SER B 1 65 ? 5.965 -10.75 -14.469 1 98.5 65 SER B N 1
ATOM 1405 C CA . SER B 1 65 ? 7.25 -11.398 -14.219 1 98.5 65 SER B CA 1
ATOM 1406 C C . SER B 1 65 ? 8.094 -10.594 -13.234 1 98.5 65 SER B C 1
ATOM 1408 O O . SER B 1 65 ? 8.617 -11.141 -12.258 1 98.5 65 SER B O 1
ATOM 1410 N N . ASN B 1 66 ? 8.234 -9.336 -13.492 1 98.38 66 ASN B N 1
ATOM 1411 C CA . ASN B 1 66 ? 9.016 -8.477 -12.609 1 98.38 66 ASN B CA 1
ATOM 1412 C C . ASN B 1 66 ? 8.438 -8.445 -11.195 1 98.38 66 ASN B C 1
ATOM 1414 O O . ASN B 1 66 ? 9.18 -8.445 -10.219 1 98.38 66 ASN B O 1
ATOM 1418 N N . SER B 1 67 ? 7.156 -8.352 -11.086 1 98.12 67 SER B N 1
ATOM 1419 C CA . SER B 1 67 ? 6.5 -8.32 -9.781 1 98.12 67 SER B CA 1
ATOM 1420 C C . SER B 1 67 ? 6.738 -9.609 -9.008 1 98.12 67 SER B C 1
ATOM 1422 O O . SER B 1 67 ? 7.02 -9.586 -7.809 1 98.12 67 SER B O 1
ATOM 1424 N N . LEU B 1 68 ? 6.602 -10.719 -9.711 1 98.62 68 LEU B N 1
ATOM 1425 C CA . LEU B 1 68 ? 6.828 -12.016 -9.078 1 98.62 68 LEU B CA 1
ATOM 1426 C C . LEU B 1 68 ? 8.273 -12.148 -8.609 1 98.62 68 LEU B C 1
ATOM 1428 O O . LEU B 1 68 ? 8.531 -12.68 -7.531 1 98.62 68 LEU B O 1
ATOM 1432 N N . GLU B 1 69 ? 9.18 -11.703 -9.43 1 98.19 69 GLU B N 1
ATOM 1433 C CA . GLU B 1 69 ? 10.586 -11.703 -9.047 1 98.19 69 GLU B CA 1
ATOM 1434 C C . GLU B 1 69 ? 10.82 -10.875 -7.789 1 98.19 69 GLU B C 1
ATOM 1436 O O . GLU B 1 69 ? 11.5 -11.32 -6.859 1 98.19 69 GLU B O 1
ATOM 1441 N N . ASP B 1 70 ? 10.32 -9.703 -7.781 1 97 70 ASP B N 1
ATOM 1442 C CA . ASP B 1 70 ? 10.453 -8.812 -6.633 1 97 70 ASP B CA 1
ATOM 1443 C C . ASP B 1 70 ? 9.867 -9.445 -5.371 1 97 70 ASP B C 1
ATOM 1445 O O . ASP B 1 70 ? 10.5 -9.438 -4.312 1 97 70 ASP B O 1
ATOM 1449 N N . LEU B 1 71 ? 8.695 -9.984 -5.453 1 97.75 71 LEU B N 1
ATOM 1450 C CA . LEU B 1 71 ? 8.031 -10.625 -4.324 1 97.75 71 LEU B CA 1
ATOM 1451 C C . LEU B 1 71 ? 8.82 -11.836 -3.844 1 97.75 71 LEU B C 1
ATOM 1453 O O . LEU B 1 71 ? 8.867 -12.117 -2.645 1 97.75 71 LEU B O 1
ATOM 1457 N N . GLU B 1 72 ? 9.391 -12.578 -4.781 1 98 72 GLU B N 1
ATOM 1458 C CA . GLU B 1 72 ? 10.234 -13.719 -4.426 1 98 72 GLU B CA 1
ATOM 1459 C C . GLU B 1 72 ? 11.5 -13.258 -3.697 1 98 72 GLU B C 1
ATOM 1461 O O . GLU B 1 72 ? 11.859 -13.828 -2.662 1 98 72 GLU B O 1
ATOM 1466 N N . GLU B 1 73 ? 12.148 -12.258 -4.227 1 95.56 73 GLU B N 1
ATOM 1467 C CA . GLU B 1 73 ? 13.375 -11.727 -3.637 1 95.56 73 GLU B CA 1
ATOM 1468 C C . GLU B 1 73 ? 13.125 -11.219 -2.219 1 95.56 73 GLU B C 1
ATOM 1470 O O . GLU B 1 73 ? 14.023 -11.258 -1.373 1 95.56 73 GLU B O 1
ATOM 1475 N N . ASN B 1 74 ? 11.906 -10.797 -1.972 1 93.56 74 ASN B N 1
ATOM 1476 C CA . ASN B 1 74 ? 11.578 -10.25 -0.66 1 93.56 74 ASN B CA 1
ATOM 1477 C C . ASN B 1 74 ? 10.969 -11.312 0.251 1 93.56 74 ASN B C 1
ATOM 1479 O O . ASN B 1 74 ? 10.461 -11 1.328 1 93.56 74 ASN B O 1
ATOM 1483 N N . GLY B 1 75 ? 10.906 -12.531 -0.244 1 94.5 75 GLY B N 1
ATOM 1484 C CA . GLY B 1 75 ? 10.539 -13.656 0.595 1 94.5 75 GLY B CA 1
ATOM 1485 C C . GLY B 1 75 ? 9.039 -13.812 0.76 1 94.5 75 GLY B C 1
ATOM 1486 O O . GLY B 1 75 ? 8.57 -14.438 1.716 1 94.5 75 GLY B O 1
ATOM 1487 N N . LEU B 1 76 ? 8.281 -13.281 -0.132 1 97.25 76 LEU B N 1
ATOM 1488 C CA . LEU B 1 76 ? 6.828 -13.305 0.012 1 97.25 76 LEU B CA 1
ATOM 1489 C C . LEU B 1 76 ? 6.211 -14.359 -0.897 1 97.25 76 LEU B C 1
ATOM 1491 O O . LEU B 1 76 ? 5.133 -14.883 -0.604 1 97.25 76 LEU B O 1
ATOM 1495 N N . VAL B 1 77 ? 6.879 -14.68 -1.998 1 98.56 77 VAL B N 1
ATOM 1496 C CA . VAL B 1 77 ? 6.402 -15.664 -2.965 1 98.56 77 VAL B CA 1
ATOM 1497 C C . VAL B 1 77 ? 7.469 -16.734 -3.184 1 98.56 77 VAL B C 1
ATOM 1499 O O . VAL B 1 77 ? 8.664 -16.438 -3.199 1 98.56 77 VAL B O 1
ATOM 1502 N N . ASN B 1 78 ? 6.988 -17.922 -3.287 1 98.62 78 ASN B N 1
ATOM 1503 C CA . ASN B 1 78 ? 7.836 -19.062 -3.631 1 98.62 78 ASN B CA 1
ATOM 1504 C C . ASN B 1 78 ? 7.613 -19.516 -5.074 1 98.62 78 ASN B C 1
ATOM 1506 O O . ASN B 1 78 ? 6.473 -19.703 -5.5 1 98.62 78 ASN B O 1
ATOM 1510 N N . ARG B 1 79 ? 8.664 -19.562 -5.809 1 98.44 79 ARG B N 1
ATOM 1511 C CA . ARG B 1 79 ? 8.656 -20.141 -7.148 1 98.44 79 ARG B CA 1
ATOM 1512 C C . ARG B 1 79 ? 9.195 -21.562 -7.133 1 98.44 79 ARG B C 1
ATOM 1514 O O . ARG B 1 79 ? 10.352 -21.797 -6.762 1 98.44 79 ARG B O 1
ATOM 1521 N N . ALA B 1 80 ? 8.383 -22.578 -7.543 1 98.5 80 ALA B N 1
ATOM 1522 C CA . ALA B 1 80 ? 8.797 -23.984 -7.457 1 98.5 80 ALA B CA 1
ATOM 1523 C C . ALA B 1 80 ? 8.547 -24.703 -8.773 1 98.5 80 ALA B C 1
ATOM 1525 O O . ALA B 1 80 ? 7.504 -24.531 -9.398 1 98.5 80 ALA B O 1
ATOM 1526 N N . ILE B 1 81 ? 9.516 -25.531 -9.172 1 98.12 81 ILE B N 1
ATOM 1527 C CA . ILE B 1 81 ? 9.289 -26.453 -10.273 1 98.12 81 ILE B CA 1
ATOM 1528 C C . ILE B 1 81 ? 8.445 -27.625 -9.789 1 98.12 81 ILE B C 1
ATOM 1530 O O . ILE B 1 81 ? 8.844 -28.359 -8.883 1 98.12 81 ILE B O 1
ATOM 1534 N N . VAL B 1 82 ? 7.297 -27.828 -10.391 1 97.56 82 VAL B N 1
ATOM 1535 C CA . VAL B 1 82 ? 6.398 -28.844 -9.875 1 97.56 82 VAL B CA 1
ATOM 1536 C C . VAL B 1 82 ? 6.379 -30.047 -10.828 1 97.56 82 VAL B C 1
ATOM 1538 O O . VAL B 1 82 ? 5.832 -31.094 -10.5 1 97.56 82 VAL B O 1
ATOM 1541 N N . SER B 1 83 ? 6.809 -29.875 -11.992 1 96.44 83 SER B N 1
ATOM 1542 C CA . SER B 1 83 ? 6.961 -30.953 -12.977 1 96.44 83 SER B CA 1
ATOM 1543 C C . SER B 1 83 ? 8.125 -30.672 -13.922 1 96.44 83 SER B C 1
ATOM 1545 O O . SER B 1 83 ? 8.258 -29.562 -14.445 1 96.44 83 SER B O 1
ATOM 1547 N N . GLU B 1 84 ? 8.992 -31.641 -14.078 1 96.06 84 GLU B N 1
ATOM 1548 C CA . GLU B 1 84 ? 10.109 -31.484 -15 1 96.06 84 GLU B CA 1
ATOM 1549 C C . GLU B 1 84 ? 9.711 -31.844 -16.422 1 96.06 84 GLU B C 1
ATOM 1551 O O . GLU B 1 84 ? 10.211 -31.266 -17.391 1 96.06 84 GLU B O 1
ATOM 1556 N N . LYS B 1 85 ? 8.812 -32.938 -16.531 1 95.06 85 LYS B N 1
ATOM 1557 C CA . LYS B 1 85 ? 8.305 -33.375 -17.828 1 95.06 85 LYS B CA 1
ATOM 1558 C C . LYS B 1 85 ? 6.789 -33.594 -17.781 1 95.06 85 LYS B C 1
ATOM 1560 O O . LYS B 1 85 ? 6.305 -34.531 -17.172 1 95.06 85 LYS B O 1
ATOM 1565 N N . PRO B 1 86 ? 6.02 -32.688 -18.406 1 95.62 86 PRO B N 1
ATOM 1566 C CA . PRO B 1 86 ? 6.371 -31.375 -18.969 1 95.62 86 PRO B CA 1
ATOM 1567 C C . PRO B 1 86 ? 6.867 -30.391 -17.906 1 95.62 86 PRO B C 1
ATOM 1569 O O . PRO B 1 86 ? 6.602 -30.578 -16.719 1 95.62 86 PRO B O 1
ATOM 1572 N N . PHE B 1 87 ? 7.633 -29.5 -18.344 1 97.31 87 PHE B N 1
ATOM 1573 C CA . PHE B 1 87 ? 8.188 -28.516 -17.438 1 97.31 87 PHE B CA 1
ATOM 1574 C C . PHE B 1 87 ? 7.102 -27.578 -16.906 1 97.31 87 PHE B C 1
ATOM 1576 O O . PHE B 1 87 ? 6.441 -26.891 -17.688 1 97.31 87 PHE B O 1
ATOM 1583 N N . ARG B 1 88 ? 6.859 -27.578 -15.578 1 97.31 88 ARG B N 1
ATOM 1584 C CA . ARG B 1 88 ? 5.844 -26.734 -14.969 1 97.31 88 ARG B CA 1
ATOM 1585 C C . ARG B 1 88 ? 6.387 -26.031 -13.719 1 97.31 88 ARG B C 1
ATOM 1587 O O . ARG B 1 88 ? 7.051 -26.672 -12.891 1 97.31 88 ARG B O 1
ATOM 1594 N N . VAL B 1 89 ? 6.094 -24.734 -13.641 1 98.5 89 VAL B N 1
ATOM 1595 C CA . VAL B 1 89 ? 6.441 -23.922 -12.477 1 98.5 89 VAL B CA 1
ATOM 1596 C C . VAL B 1 89 ? 5.168 -23.391 -11.82 1 98.5 89 VAL B C 1
ATOM 1598 O O . VAL B 1 89 ? 4.195 -23.078 -12.508 1 98.5 89 VAL B O 1
ATOM 1601 N N . GLU B 1 90 ? 5.254 -23.359 -10.469 1 98.75 90 GLU B N 1
ATOM 1602 C CA . GLU B 1 90 ? 4.145 -22.75 -9.742 1 98.75 90 GLU B CA 1
ATOM 1603 C C . GLU B 1 90 ? 4.641 -21.688 -8.758 1 98.75 90 GLU B C 1
ATOM 1605 O O . GLU B 1 90 ? 5.75 -21.797 -8.227 1 98.75 90 GLU B O 1
ATOM 1610 N N . TYR B 1 91 ? 3.822 -20.719 -8.578 1 98.88 91 TYR B N 1
ATOM 1611 C CA . TYR B 1 91 ? 4.027 -19.672 -7.582 1 98.88 91 TYR B CA 1
ATOM 1612 C C . TYR B 1 91 ? 3.055 -19.828 -6.418 1 98.88 91 TYR B C 1
ATOM 1614 O O . TYR B 1 91 ? 1.861 -20.062 -6.629 1 98.88 91 TYR B O 1
ATOM 1622 N N . SER B 1 92 ? 3.562 -19.734 -5.25 1 98.88 92 SER B N 1
ATOM 1623 C CA . SER B 1 92 ? 2.762 -19.797 -4.031 1 98.88 92 SER B CA 1
ATOM 1624 C C . SER B 1 92 ? 3.256 -18.797 -2.99 1 98.88 92 SER B C 1
ATOM 1626 O O . SER B 1 92 ? 4.344 -18.234 -3.131 1 98.88 92 SER B O 1
ATOM 1628 N N . LEU B 1 93 ? 2.43 -18.562 -2.031 1 98.75 93 LEU B N 1
ATOM 1629 C CA . LEU B 1 93 ? 2.861 -17.688 -0.949 1 98.75 93 LEU B CA 1
ATOM 1630 C C . LEU B 1 93 ? 3.721 -18.438 0.056 1 98.75 93 LEU B C 1
ATOM 1632 O O . LEU B 1 93 ? 3.438 -19.609 0.371 1 98.75 93 LEU B O 1
ATOM 1636 N N . THR B 1 94 ? 4.805 -17.781 0.465 1 98 94 THR B N 1
ATOM 1637 C CA . THR B 1 94 ? 5.492 -18.25 1.661 1 98 94 THR B CA 1
ATOM 1638 C C . THR B 1 94 ? 4.633 -18.031 2.902 1 98 94 THR B C 1
ATOM 1640 O O . THR B 1 94 ? 3.537 -17.469 2.814 1 98 94 THR B O 1
ATOM 1643 N N . GLU B 1 95 ? 5.18 -18.5 4.047 1 96.44 95 GLU B N 1
ATOM 1644 C CA . GLU B 1 95 ? 4.496 -18.203 5.301 1 96.44 95 GLU B CA 1
ATOM 1645 C C . GLU B 1 95 ? 4.387 -16.703 5.527 1 96.44 95 GLU B C 1
ATOM 1647 O O . GLU B 1 95 ? 3.328 -16.203 5.91 1 96.44 95 GLU B O 1
ATOM 1652 N N . GLN B 1 96 ? 5.445 -15.992 5.285 1 94.75 96 GLN B N 1
ATOM 1653 C CA . GLN B 1 96 ? 5.469 -14.539 5.414 1 94.75 96 GLN B CA 1
ATOM 1654 C C . GLN B 1 96 ? 4.496 -13.883 4.441 1 94.75 96 GLN B C 1
ATOM 1656 O O . GLN B 1 96 ? 3.771 -12.953 4.812 1 94.75 96 GLN B O 1
ATOM 1661 N N . GLY B 1 97 ? 4.48 -14.32 3.25 1 97.31 97 GLY B N 1
ATOM 1662 C CA . GLY B 1 97 ? 3.531 -13.82 2.27 1 97.31 97 GLY B CA 1
ATOM 1663 C C . GLY B 1 97 ? 2.086 -14.039 2.674 1 97.31 97 GLY B C 1
ATOM 1664 O O . GLY B 1 97 ? 1.258 -13.133 2.543 1 97.31 97 GLY B O 1
ATOM 1665 N N . ALA B 1 98 ? 1.837 -15.242 3.145 1 98.06 98 ALA B N 1
ATOM 1666 C CA . ALA B 1 98 ? 0.476 -15.586 3.549 1 98.06 98 ALA B CA 1
ATOM 1667 C C . ALA B 1 98 ? 0.032 -14.75 4.746 1 98.06 98 ALA B C 1
ATOM 1669 O O . ALA B 1 98 ? -1.151 -14.43 4.883 1 98.06 98 ALA B O 1
ATOM 1670 N N . SER B 1 99 ? 0.965 -14.352 5.547 1 97.12 99 SER B N 1
ATOM 1671 C CA . SER B 1 99 ? 0.649 -13.578 6.746 1 97.12 99 SER B CA 1
ATOM 1672 C C . SER B 1 99 ? 0.181 -12.172 6.391 1 97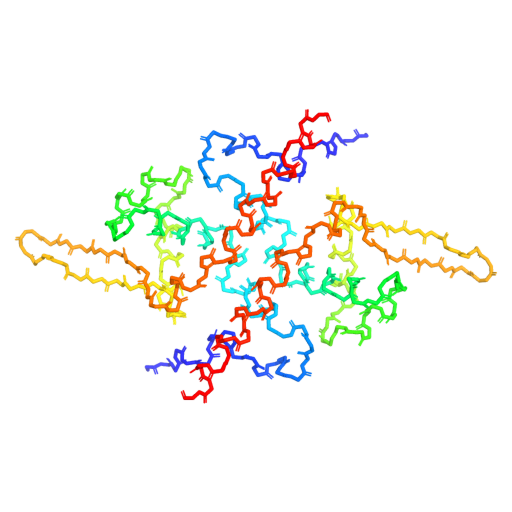.12 99 SER B C 1
ATOM 1674 O O . SER B 1 99 ? -0.341 -11.453 7.246 1 97.12 99 SER B O 1
ATOM 1676 N N . LEU B 1 100 ? 0.299 -11.781 5.145 1 97.75 100 LEU B N 1
ATOM 1677 C CA . LEU B 1 100 ? -0.189 -10.484 4.676 1 97.75 100 LEU B CA 1
ATOM 1678 C C . LEU B 1 100 ? -1.706 -10.5 4.52 1 97.75 100 LEU B C 1
ATOM 1680 O O . LEU B 1 100 ? -2.314 -9.469 4.23 1 97.75 100 LEU B O 1
ATOM 1684 N N . GLU B 1 101 ? -2.307 -11.578 4.719 1 98.19 101 GLU B N 1
ATOM 1685 C CA . GLU B 1 101 ? -3.748 -11.711 4.527 1 98.19 101 GLU B CA 1
ATOM 1686 C C . GLU B 1 101 ? -4.508 -10.617 5.266 1 98.19 101 GLU B C 1
ATOM 1688 O O . GLU B 1 101 ? -5.438 -10.023 4.715 1 98.19 101 GLU B O 1
ATOM 1693 N N . SER B 1 102 ? -4.105 -10.328 6.422 1 97.75 102 SER B N 1
ATOM 1694 C CA . SER B 1 102 ? -4.812 -9.32 7.211 1 97.75 102 SER B CA 1
ATOM 1695 C C . SER B 1 102 ? -4.73 -7.949 6.559 1 97.75 102 SER B C 1
ATOM 1697 O O . SER B 1 102 ? -5.703 -7.191 6.57 1 97.75 102 SER B O 1
ATOM 1699 N N . VAL B 1 103 ? -3.631 -7.617 6.051 1 97.94 103 VAL B N 1
ATOM 1700 C CA . VAL B 1 103 ? -3.439 -6.332 5.387 1 97.94 103 VAL B CA 1
ATOM 1701 C C . VAL B 1 103 ? -4.254 -6.289 4.098 1 97.94 103 VAL B C 1
ATOM 1703 O O . VAL B 1 103 ? -4.973 -5.32 3.84 1 97.94 103 VAL B O 1
ATOM 1706 N N . ILE B 1 104 ? -4.156 -7.328 3.297 1 97.69 104 ILE B N 1
ATOM 1707 C CA . ILE B 1 104 ? -4.867 -7.414 2.025 1 97.69 104 ILE B CA 1
ATOM 1708 C C . ILE B 1 104 ? -6.371 -7.34 2.268 1 97.69 104 ILE B C 1
ATOM 1710 O O . ILE B 1 104 ? -7.09 -6.656 1.537 1 97.69 104 ILE B O 1
ATOM 1714 N N . GLU B 1 105 ? -6.828 -8.031 3.236 1 97.06 105 GLU B N 1
ATOM 1715 C CA . GLU B 1 105 ? -8.25 -8.008 3.57 1 97.06 105 GLU B CA 1
ATOM 1716 C C . GLU B 1 105 ? -8.688 -6.609 4.008 1 97.06 105 GLU B C 1
ATOM 1718 O O . GLU B 1 105 ? -9.773 -6.152 3.645 1 97.06 105 GLU B O 1
ATOM 1723 N N . ALA B 1 106 ? -7.895 -5.961 4.836 1 97.5 106 ALA B N 1
ATOM 1724 C CA . ALA B 1 106 ? -8.203 -4.598 5.25 1 97.5 106 ALA B CA 1
ATOM 1725 C C . ALA B 1 106 ? -8.281 -3.662 4.051 1 97.5 106 ALA B C 1
ATOM 1727 O O . ALA B 1 106 ? -9.188 -2.83 3.959 1 97.5 106 ALA B O 1
ATOM 1728 N N . MET B 1 107 ? -7.359 -3.785 3.135 1 96.56 107 MET B N 1
ATOM 1729 C CA . MET B 1 107 ? -7.363 -2.986 1.913 1 96.56 107 MET B CA 1
ATOM 1730 C C . MET B 1 107 ? -8.609 -3.268 1.083 1 96.56 107 MET B C 1
ATOM 1732 O O . MET B 1 107 ? -9.227 -2.344 0.546 1 96.56 107 MET B O 1
ATOM 1736 N N . ASP B 1 108 ? -8.922 -4.512 0.963 1 94.44 108 ASP B N 1
ATOM 1737 C CA . ASP B 1 108 ? -10.086 -4.938 0.197 1 94.44 108 ASP B CA 1
ATOM 1738 C C . ASP B 1 108 ? -11.367 -4.344 0.774 1 94.44 108 ASP B C 1
ATOM 1740 O O . ASP B 1 108 ? -12.164 -3.748 0.047 1 94.44 108 ASP B O 1
ATOM 1744 N N . GLU B 1 109 ? -11.508 -4.473 2.041 1 95.31 109 GLU B N 1
ATOM 1745 C CA . GLU B 1 109 ? -12.703 -3.979 2.719 1 95.31 109 GLU B CA 1
ATOM 1746 C C . GLU B 1 109 ? -12.805 -2.457 2.625 1 95.31 109 GLU B C 1
ATOM 1748 O O . GLU B 1 109 ? -13.875 -1.914 2.35 1 95.31 109 GLU B O 1
ATOM 1753 N N . TRP B 1 110 ? -11.797 -1.811 2.877 1 95.81 110 TRP B N 1
ATOM 1754 C CA . TRP B 1 110 ? -11.805 -0.353 2.805 1 95.81 110 TRP B CA 1
ATOM 1755 C C . TRP B 1 110 ? -12.086 0.121 1.383 1 95.81 110 TRP B C 1
ATOM 1757 O O . TRP B 1 110 ? -12.883 1.035 1.174 1 95.81 110 TRP B O 1
ATOM 1767 N N . GLY B 1 111 ? -11.336 -0.443 0.432 1 92.25 111 GLY B N 1
ATOM 1768 C CA . GLY B 1 111 ? -11.555 -0.081 -0.96 1 92.25 111 GLY B CA 1
ATOM 1769 C C . GLY B 1 111 ? -13 -0.228 -1.396 1 92.25 111 GLY B C 1
ATOM 1770 O O . GLY B 1 111 ? -13.5 0.587 -2.172 1 92.25 111 GLY B O 1
ATOM 1771 N N . ASP B 1 112 ? -13.602 -1.258 -0.904 1 90.5 112 ASP B N 1
ATOM 1772 C CA . ASP B 1 112 ? -15.008 -1.473 -1.203 1 90.5 112 ASP B CA 1
ATOM 1773 C C . ASP B 1 112 ? -15.859 -0.312 -0.694 1 90.5 112 ASP B C 1
ATOM 1775 O O . ASP B 1 112 ? -16.734 0.18 -1.407 1 90.5 112 ASP B O 1
ATOM 1779 N N . GLY B 1 113 ? -15.594 0.096 0.512 1 88.44 113 GLY B N 1
ATOM 1780 C CA . GLY B 1 113 ? -16.297 1.245 1.061 1 88.44 113 GLY B CA 1
ATOM 1781 C C . GLY B 1 113 ? -16.031 2.529 0.299 1 88.44 113 GLY B C 1
ATOM 1782 O O . GLY B 1 113 ? -16.938 3.318 0.06 1 88.44 113 GLY B O 1
ATOM 1783 N N . TYR B 1 114 ? -14.828 2.709 -0.069 1 86.81 114 TYR B N 1
ATOM 1784 C CA . TYR B 1 114 ? -14.414 3.904 -0.793 1 86.81 114 TYR B CA 1
ATOM 1785 C C . TYR B 1 114 ? -15.117 4 -2.141 1 86.81 114 TYR B C 1
ATOM 1787 O O . TYR B 1 114 ? -15.609 5.07 -2.518 1 86.81 114 TYR B O 1
ATOM 1795 N N . LEU B 1 115 ? -15.18 2.932 -2.846 1 81.31 115 LEU B N 1
ATOM 1796 C CA . LEU B 1 115 ? -15.773 2.902 -4.176 1 81.31 115 LEU B CA 1
ATOM 1797 C C . LEU B 1 115 ? -17.281 3.098 -4.094 1 81.31 115 LEU B C 1
ATOM 1799 O O . LEU B 1 115 ? -17.891 3.664 -5.004 1 81.31 115 LEU B O 1
ATOM 1803 N N . ARG B 1 116 ? -17.875 2.664 -3.102 1 81.62 116 ARG B N 1
ATOM 1804 C CA . ARG B 1 116 ? -19.312 2.842 -2.93 1 81.62 116 ARG B CA 1
ATOM 1805 C C . ARG B 1 116 ? -19.656 4.301 -2.66 1 81.62 116 ARG B C 1
ATOM 1807 O O . ARG B 1 116 ? -20.703 4.781 -3.072 1 81.62 116 ARG B O 1
ATOM 1814 N N . GLU B 1 117 ? -18.844 4.898 -1.943 1 74.69 117 GLU B N 1
ATOM 1815 C CA . GLU B 1 117 ? -19.078 6.301 -1.614 1 74.69 117 GLU B CA 1
ATOM 1816 C C . GLU B 1 117 ? -18.781 7.207 -2.807 1 74.69 117 GLU B C 1
ATOM 1818 O O . GLU B 1 117 ? -19.422 8.25 -2.975 1 74.69 117 GLU B O 1
ATOM 1823 N N . SER B 1 118 ? -17.812 6.84 -3.566 1 66.81 118 SER B N 1
ATOM 1824 C CA . SER B 1 118 ? -17.453 7.66 -4.723 1 66.81 118 SER B CA 1
ATOM 1825 C C . SER B 1 118 ? -18.484 7.516 -5.836 1 66.81 118 SER B C 1
ATOM 1827 O O . SER B 1 118 ? -18.625 8.406 -6.68 1 66.81 118 SER B O 1
ATOM 1829 N N . SER B 1 119 ? -19.047 6.383 -5.988 1 59.44 119 SER B N 1
ATOM 1830 C CA . SER B 1 119 ? -20.078 6.145 -7 1 59.44 119 SER B CA 1
ATOM 1831 C C . SER B 1 119 ? -21.391 6.824 -6.621 1 59.44 119 SER B C 1
ATOM 1833 O O . SER B 1 119 ? -22.266 6.992 -7.465 1 59.44 119 SER B O 1
ATOM 1835 N N . SER B 1 120 ? -21.594 7.258 -5.371 1 51.38 120 SER B N 1
ATOM 1836 C CA . SER B 1 120 ? -22.844 7.945 -5.043 1 51.38 120 SER B CA 1
ATOM 1837 C C . SER B 1 120 ? -22.719 9.453 -5.223 1 51.38 120 SER B C 1
ATOM 1839 O O . SER B 1 120 ? -21.656 10.023 -4.945 1 51.38 120 SER B O 1
#

Organism: Haloferax mediterranei (strain ATCC 33500 / DSM 1411 / JCM 8866 / NBRC 14739 / NCIMB 2177 / R-4) (NCBI:txid523841)

InterPro domains:
  IPR002577 Helix-turn-helix, HxlR type [PF01638] (28-117)
  IPR002577 Helix-turn-helix, HxlR type [PS51118] (20-119)
  IPR036388 Winged helix-like DNA-binding domain superfamily [G3DSA:1.10.10.10] (14-120)
  IPR036390 Winged helix DNA-binding domain superfamily [SSF46785] (16-117)

Foldseek 3Di:
DPPLPCPQLVLPVPVPPPCSVVVNVCVQQVDDCNLVLLVVCLVPPKDFLVRSCVSDPPDDSVNSVVSQVSCVSNQFKDWDFPDVVVTTIIIHGDPVNNVCVVVSVVVVVVVVVVVVVVVD/DPPLVPPQLPLPVCVPPPCSVVVNVCVQQVDDCNLVLLVVCLVPPKDFLVRSCVSDPPDDSVNSVVSQVSCVSNQFKDWDFPDVVVTTIIIHGDPVNNVCVVVSVVCVVVVVVVVVVVVD

Sequence (240 aa):
MGNATEQACVASWCADDDWCTVTCSAHLIGKKWHPVIIHRLLAHGPLGFNALKAEIDTISSTVLSNSLEDLEENGLVNRAIVSEKPFRVEYSLTEQGASLESVIEAMDEWGDGYLRESSSMGNATEQACVASWCADDDWCTVTCSAHLIGKKWHPVIIHRLLAHGPLGFNALKAEIDTISSTVLSNSLEDLEENGLVNRAIVSEKPFRVEYSLTEQGASLESVIEAMDEWGDGYLRESSS

Solvent-accessible surface area (backbone atoms only — not comparable to full-atom values): 13080 Å² total; per-residue (Å²): 133,79,73,60,72,62,74,33,70,50,45,75,86,28,64,88,42,92,51,30,26,36,39,33,32,24,67,69,39,12,50,64,60,44,46,46,53,52,51,51,33,70,75,67,40,66,35,33,68,68,61,47,48,70,72,40,80,91,63,49,71,66,58,49,51,53,49,52,49,52,36,33,64,61,53,27,36,39,82,42,78,77,33,78,84,69,73,38,55,32,38,31,62,30,74,65,33,53,64,40,49,61,34,52,49,34,24,31,54,49,20,47,54,52,50,56,56,66,73,97,134,78,79,70,72,67,73,39,72,54,45,72,86,28,65,88,43,91,50,31,26,35,38,32,32,24,67,69,39,12,49,65,60,45,46,43,52,52,51,52,33,70,75,67,40,66,36,32,70,66,61,48,48,70,72,40,80,93,63,48,72,67,57,49,50,53,48,51,49,53,36,32,77,61,52,28,34,40,81,43,78,77,33,80,86,69,74,38,53,33,37,31,62,29,73,66,32,53,64,41,50,61,32,54,50,34,26,30,55,48,20,49,54,52,53,56,56,67,73,98

pLDDT: mean 87.83, std 17.77, range [22.94, 98.88]